Protein AF-A0A660S195-F1 (afdb_monomer)

pLDDT: mean 82.87, std 12.6, range [31.97, 97.25]

Foldseek 3Di:
DDDADEQVVLVCQLVVCVVVVHPAAEDEEQRHHDPNNVVSCVVSRYAYKYKYWDDLVVVCVPVVDFKDKDKDKDKDFDDKDWDWPDPPPDDWAADPLLCVCVPPPPDQAPQFKAQQQPRDRGGVVRVVVPDDPCVCVPADAPDDWDWDWDKAADPDQNRWIWGHTPVGTITTGIMTTTMTIHIYIDIWGWDTWIFIDRPPDTQKIKIWTWDADPNWIKIWIWIAGPPVRDIDIDIGTDPPPD

Sequence (242 aa):
RKGTEDVTWIEQLPSKRKDVGAHKAVAVSSTGFSSGAINMAKVKDIELRTLEEVNPNEILLWFGFKELTVLNYHINFKHVSIKLSVPKSVSVEVSPEVHSSVSAVFDINAPIFVRKKDGNKVSLLDIWKMVPNSIYDDITPGQSKTKKIIRLNFPDEEERFQILTVTGLIDIEHFIIHAEIWIEIKKRPLTSVRFYRDEDKILTKTAEFQLEHQNVPYSLELHKLVESGEQVITIRRKDTNK

Mean predicted aligned error: 12.83 Å

Nearest PDB structures (foldseek):
  5o7l-assembly1_B  TM=5.527E-01  e=1.177E+00  Dioscoreophyllum cumminsii
  5o7s-assembly1_A  TM=5.572E-01  e=1.386E+00  Dioscoreophyllum cumminsii
  8jz0-assembly2_B  TM=5.446E-01  e=2.663E+00  Dioscoreophyllum cumminsii
  7xzj-assembly1_9  TM=4.113E-01  e=1.819E+00  Chlamydomonas reinhardtii
  7xzi-assembly1_9  TM=3.498E-01  e=9.999E-01  Chlamydomonas reinhardtii

Solvent-accessible surface area (backbone atoms only — not comparable to full-atom values): 14029 Å² total; per-residue (Å²): 134,92,66,55,47,61,48,75,63,63,70,52,46,61,60,54,22,60,76,72,68,46,95,68,42,76,49,77,28,71,69,37,66,32,75,65,28,51,54,49,24,63,77,63,67,35,46,68,29,40,34,51,76,67,62,79,75,63,42,43,80,74,70,71,55,68,58,48,82,42,78,45,83,47,78,44,84,75,45,80,45,74,41,64,77,62,64,91,87,59,89,82,57,66,19,70,72,47,44,64,51,52,70,82,62,73,50,52,74,49,56,58,30,29,35,59,75,78,63,47,66,35,19,58,51,62,58,51,71,71,57,68,75,69,85,47,74,88,58,64,71,63,51,77,72,43,79,46,79,48,73,48,75,42,91,51,76,57,74,18,39,25,39,52,28,75,91,41,77,44,48,38,49,32,40,42,34,35,28,38,35,38,30,46,68,44,78,30,56,65,68,47,46,42,36,40,33,53,90,90,45,69,47,32,43,33,41,30,31,69,45,72,58,96,92,41,48,28,40,40,36,43,35,33,35,61,86,81,65,48,72,49,80,45,77,41,77,55,79,83,76,125

Radius of gyration: 28.29 Å; Cα contacts (8 Å, |Δi|>4): 438; chains: 1; bounding box: 74×36×65 Å

Secondary structure (DSSP, 8-state):
--PPBPHHHHTTHHHHHHHTT-S-EEEEESS-B-HHHHHHHHHTTEEEEE--B--HHHHHHHHS-SEEEEEEEEEEEEEEEEEESS-TT---PBPHHHHHHHHSS--TT---EEETTT--EE-HHHHHTTS-GGGGTT--TTSPPEEEEEEEE--SSTT-EEEEETTEEEEEEEEEEEEEEEEEEEEEEEEEEEEEEETTEEEEEEEEEEEEETTEEEEEEEEEETTT--EEEEEEEPP---

Structure (mmCIF, N/CA/C/O backbone):
data_AF-A0A660S195-F1
#
_entry.id   AF-A0A660S195-F1
#
loop_
_atom_site.group_PDB
_atom_site.id
_atom_site.type_symbol
_atom_site.label_atom_id
_atom_site.label_alt_id
_atom_site.label_comp_id
_atom_site.label_asym_id
_atom_site.label_entity_id
_atom_site.label_seq_id
_atom_site.pdbx_PDB_ins_code
_atom_site.Cartn_x
_atom_site.Cartn_y
_atom_site.Cartn_z
_atom_site.occupancy
_atom_site.B_iso_or_equiv
_atom_site.auth_seq_id
_atom_site.auth_comp_id
_atom_site.auth_asym_id
_atom_site.auth_atom_id
_atom_site.pdbx_PDB_model_num
ATOM 1 N N . ARG A 1 1 ? -25.197 20.310 25.383 1.00 31.97 1 ARG A N 1
ATOM 2 C CA . ARG A 1 1 ? -26.398 19.811 26.099 1.00 31.97 1 ARG A CA 1
ATOM 3 C C . ARG A 1 1 ? -26.793 18.500 25.423 1.00 31.97 1 ARG A C 1
ATOM 5 O O . ARG A 1 1 ? -27.167 18.557 24.264 1.00 31.97 1 ARG A O 1
ATOM 12 N N . LYS A 1 2 ? -26.581 17.346 26.075 1.00 37.69 2 LYS A N 1
ATOM 13 C CA . LYS A 1 2 ? -26.978 16.021 25.558 1.00 37.69 2 LYS A CA 1
ATOM 14 C C . LYS A 1 2 ? -28.494 15.884 25.754 1.00 37.69 2 LYS A C 1
ATOM 16 O O . LYS A 1 2 ? -28.931 15.801 26.895 1.00 37.69 2 LYS A O 1
ATOM 21 N N . GLY A 1 3 ? -29.270 15.984 24.677 1.00 48.25 3 GLY A N 1
ATOM 22 C CA . GLY A 1 3 ? -30.711 15.716 24.693 1.00 48.25 3 GLY A CA 1
ATOM 23 C C . GLY A 1 3 ? -30.958 14.227 24.472 1.00 48.25 3 GLY A C 1
ATOM 24 O O . GLY A 1 3 ? -30.235 13.598 23.701 1.00 48.25 3 GLY A O 1
ATOM 25 N N . THR A 1 4 ? -31.918 13.653 25.186 1.00 53.69 4 THR A N 1
ATOM 26 C CA . THR A 1 4 ? -32.458 12.327 24.876 1.00 53.69 4 THR A CA 1
ATOM 27 C C . THR A 1 4 ? -33.223 12.397 23.557 1.00 53.69 4 THR A C 1
ATOM 29 O O . THR A 1 4 ? -33.872 13.405 23.277 1.00 53.69 4 THR A O 1
ATOM 32 N N . GLU A 1 5 ? -33.128 11.348 22.739 1.00 62.06 5 GLU A N 1
ATOM 33 C CA . GLU A 1 5 ? -33.818 11.311 21.446 1.00 62.06 5 GLU A CA 1
ATOM 34 C C . GLU A 1 5 ? -35.341 11.266 21.646 1.00 62.06 5 GLU A C 1
ATOM 36 O O . GLU A 1 5 ? -35.854 10.541 22.512 1.00 62.06 5 GLU A O 1
ATOM 41 N N . ASP A 1 6 ? -36.044 12.085 20.862 1.00 59.72 6 ASP A N 1
ATOM 42 C CA . ASP A 1 6 ? -37.475 12.346 21.007 1.00 59.72 6 ASP A CA 1
ATOM 43 C C . ASP A 1 6 ? -38.333 11.408 20.135 1.00 59.72 6 ASP A C 1
ATOM 45 O O . ASP A 1 6 ? -37.856 10.758 19.200 1.00 59.72 6 ASP A O 1
ATOM 49 N N . VAL A 1 7 ? -39.626 11.323 20.451 1.00 65.44 7 VAL A N 1
ATOM 50 C CA . VAL A 1 7 ? -40.587 10.328 19.931 1.00 65.44 7 VAL A CA 1
ATOM 51 C C . VAL A 1 7 ? -40.689 10.328 18.395 1.00 65.44 7 VAL A C 1
ATOM 53 O O . VAL A 1 7 ? -40.901 9.279 17.782 1.00 65.44 7 VAL A O 1
ATOM 56 N N . THR A 1 8 ? -40.462 11.482 17.764 1.00 69.50 8 THR A N 1
ATOM 57 C CA . THR A 1 8 ? -40.681 11.742 16.333 1.00 69.50 8 THR A CA 1
ATOM 58 C C . THR A 1 8 ? -39.882 10.828 15.401 1.00 69.50 8 THR A C 1
ATOM 60 O O . THR A 1 8 ? -40.361 10.465 14.327 1.00 69.50 8 THR A O 1
ATOM 63 N N . TRP A 1 9 ? -38.663 10.428 15.780 1.00 67.56 9 TRP A N 1
ATOM 64 C CA . TRP A 1 9 ? -37.864 9.513 14.955 1.00 67.56 9 TRP A CA 1
ATOM 65 C C . TRP A 1 9 ? -38.378 8.067 15.057 1.00 67.56 9 TRP A C 1
ATOM 67 O O . TRP A 1 9 ? -38.512 7.383 14.038 1.00 67.56 9 TRP A O 1
ATOM 77 N N . ILE A 1 10 ? -38.746 7.613 16.259 1.00 77.19 10 ILE A N 1
ATOM 78 C CA . ILE A 1 10 ? -39.267 6.256 16.489 1.00 77.19 10 ILE A CA 1
ATOM 79 C C . ILE A 1 10 ? -40.559 6.010 15.696 1.00 77.19 10 ILE A C 1
ATOM 81 O O . ILE A 1 10 ? -40.743 4.922 15.151 1.00 77.19 10 ILE A O 1
ATOM 85 N N . GLU A 1 11 ? -41.421 7.019 15.547 1.00 81.69 11 GLU A N 1
ATOM 86 C CA . GLU A 1 11 ? -42.684 6.908 14.799 1.00 81.69 11 GLU A CA 1
ATOM 87 C C . GLU A 1 11 ? -42.511 6.603 13.304 1.00 81.69 11 GLU A C 1
ATOM 89 O O . GLU A 1 11 ? -43.397 6.002 12.696 1.00 81.69 11 GLU A O 1
ATOM 94 N N . GLN A 1 12 ? -41.377 6.974 12.704 1.00 80.75 12 GLN A N 1
ATOM 95 C CA . GLN A 1 12 ? -41.137 6.798 11.265 1.00 80.75 12 GLN A CA 1
ATOM 96 C C . GLN A 1 12 ? -40.555 5.424 10.906 1.00 80.75 12 GLN A C 1
ATOM 98 O O . GLN A 1 12 ? -40.617 4.997 9.749 1.00 80.75 12 GLN A O 1
ATOM 103 N N . LEU A 1 13 ? -39.969 4.723 11.877 1.00 81.81 13 LEU A N 1
ATOM 104 C CA . LEU A 1 13 ? -39.295 3.442 11.659 1.00 81.81 13 LEU A CA 1
ATOM 105 C C . LEU A 1 13 ? -40.217 2.298 11.194 1.00 81.81 13 LEU A C 1
ATOM 107 O O . LEU A 1 13 ? -39.766 1.515 10.357 1.00 81.81 13 LEU A O 1
ATOM 111 N N . PRO A 1 14 ? -41.487 2.180 11.632 1.00 83.56 14 PRO A N 1
ATOM 112 C CA . PRO A 1 14 ? -42.377 1.116 11.169 1.00 83.56 14 PRO A CA 1
ATOM 113 C C . PRO A 1 14 ? -42.666 1.185 9.670 1.00 83.56 14 PRO A C 1
ATOM 115 O O . PRO A 1 14 ? -42.653 0.152 9.000 1.00 83.56 14 PRO A O 1
ATOM 118 N N . SER A 1 15 ? -42.893 2.391 9.138 1.00 80.94 15 SER A N 1
ATOM 119 C CA . SER A 1 15 ? -43.117 2.598 7.704 1.00 80.94 15 SER A CA 1
ATOM 120 C C . SER A 1 15 ? -41.871 2.207 6.915 1.00 80.94 15 SER A C 1
ATOM 122 O O . SER A 1 15 ? -41.953 1.361 6.032 1.00 80.94 15 SER A O 1
ATOM 124 N N . LYS A 1 16 ? -40.689 2.677 7.340 1.00 80.50 16 LYS A N 1
ATOM 125 C CA . LYS A 1 16 ? -39.417 2.303 6.704 1.00 80.50 16 LYS A CA 1
ATOM 126 C C . LYS A 1 16 ? -39.146 0.799 6.755 1.00 80.50 16 LYS A C 1
ATOM 128 O O . LYS A 1 16 ? -38.694 0.244 5.761 1.00 80.50 16 LYS A O 1
ATOM 133 N N . ARG A 1 17 ? -39.443 0.127 7.877 1.00 84.81 17 ARG A N 1
ATOM 134 C CA . ARG A 1 17 ? -39.322 -1.337 8.020 1.00 84.81 17 ARG A CA 1
ATOM 135 C C . ARG A 1 17 ? -40.142 -2.063 6.955 1.00 84.81 17 ARG A C 1
ATOM 137 O O . ARG A 1 17 ? -39.642 -3.000 6.340 1.00 84.81 17 ARG A O 1
ATOM 144 N N . LYS A 1 18 ? -41.383 -1.615 6.741 1.00 83.44 18 LYS A N 1
ATOM 145 C CA . LYS A 1 18 ? -42.285 -2.175 5.731 1.00 83.44 18 LYS A CA 1
ATOM 146 C C . LYS A 1 18 ? -41.769 -1.917 4.314 1.00 83.44 18 LYS A C 1
ATOM 148 O O . LYS A 1 18 ? -41.752 -2.845 3.514 1.00 83.44 18 LYS A O 1
ATOM 153 N N . ASP A 1 19 ? -41.312 -0.699 4.037 1.00 83.88 19 ASP A N 1
ATOM 154 C CA . ASP A 1 19 ? -40.861 -0.287 2.702 1.00 83.88 19 ASP A CA 1
ATOM 155 C C . ASP A 1 19 ? -39.622 -1.061 2.234 1.00 83.88 19 ASP A C 1
ATOM 157 O O . ASP A 1 19 ? -39.502 -1.395 1.059 1.00 83.88 19 ASP A O 1
ATOM 161 N N . VAL A 1 20 ? -38.715 -1.395 3.157 1.00 76.88 20 VAL A N 1
ATOM 162 C CA . VAL A 1 20 ? -37.496 -2.166 2.855 1.00 76.88 20 VAL A CA 1
ATOM 163 C C . VAL A 1 20 ? -37.672 -3.680 3.030 1.00 76.88 20 VAL A C 1
ATOM 165 O O . VAL A 1 20 ? -36.707 -4.426 2.879 1.00 76.88 20 VAL A O 1
ATOM 168 N N . GLY A 1 21 ? -38.879 -4.150 3.372 1.00 75.94 21 GLY A N 1
ATOM 169 C CA . GLY A 1 21 ? -39.170 -5.573 3.586 1.00 75.94 21 GLY A CA 1
ATOM 170 C C . GLY A 1 21 ? -38.424 -6.200 4.771 1.00 75.94 21 GLY A C 1
ATOM 171 O O . GLY A 1 21 ? -38.192 -7.409 4.790 1.00 75.94 21 GLY A O 1
ATOM 172 N N . ALA A 1 22 ? -38.011 -5.399 5.756 1.00 69.19 22 ALA A N 1
ATOM 173 C CA . ALA A 1 22 ? -37.273 -5.895 6.911 1.00 69.19 22 ALA A CA 1
ATOM 174 C C . ALA A 1 22 ? -38.207 -6.549 7.940 1.00 69.19 22 ALA A C 1
ATOM 176 O O . ALA A 1 22 ? -39.261 -6.020 8.283 1.00 69.19 22 ALA A O 1
ATOM 177 N N . HIS A 1 23 ? -37.772 -7.674 8.509 1.00 74.56 23 HIS A N 1
ATOM 178 C CA . HIS A 1 23 ? -38.510 -8.373 9.566 1.00 74.56 23 HIS A CA 1
ATOM 179 C C . HIS A 1 23 ? -38.479 -7.623 10.910 1.00 74.56 23 HIS A C 1
ATOM 181 O O . HIS A 1 23 ? -39.411 -7.736 11.699 1.00 74.56 23 HIS A O 1
ATOM 187 N N . LYS A 1 24 ? -37.425 -6.837 11.174 1.00 73.38 24 LYS A N 1
ATOM 188 C CA . LYS A 1 24 ? -37.210 -6.130 12.446 1.00 73.38 24 LYS A CA 1
ATOM 189 C C . LYS A 1 24 ? -36.683 -4.715 12.206 1.00 73.38 24 LYS A C 1
ATOM 191 O O . LYS A 1 24 ? -35.979 -4.478 11.227 1.00 73.38 24 LYS A O 1
ATOM 196 N N . ALA A 1 25 ? -37.016 -3.787 13.101 1.00 77.69 25 ALA A N 1
ATOM 197 C CA . ALA A 1 25 ? -36.435 -2.448 13.149 1.00 77.69 25 ALA A CA 1
ATOM 198 C C . ALA A 1 25 ? -35.695 -2.263 14.476 1.00 77.69 25 ALA A C 1
ATOM 200 O O . ALA A 1 25 ? -36.230 -2.608 15.528 1.00 77.69 25 ALA A O 1
ATOM 201 N N . VAL A 1 26 ? -34.483 -1.710 14.412 1.00 76.69 26 VAL A N 1
ATOM 202 C CA . VAL A 1 26 ? -33.655 -1.402 15.583 1.00 76.69 26 VAL A CA 1
ATOM 203 C C . VAL A 1 26 ? -33.325 0.088 15.558 1.00 76.69 26 VAL A C 1
ATOM 205 O O . VAL A 1 26 ? -32.760 0.574 14.577 1.00 76.69 26 VAL A O 1
ATOM 208 N N . ALA A 1 27 ? -33.678 0.813 16.615 1.00 77.31 27 ALA A N 1
ATOM 209 C CA . ALA A 1 27 ? -33.302 2.209 16.807 1.00 77.31 27 ALA A CA 1
ATOM 210 C C . ALA A 1 27 ? -32.098 2.296 17.749 1.00 77.31 27 ALA A C 1
ATOM 212 O O . ALA A 1 27 ? -32.081 1.649 18.795 1.00 77.31 27 ALA A O 1
ATOM 213 N N . VAL A 1 28 ? -31.102 3.112 17.398 1.00 72.50 28 VAL A N 1
ATOM 214 C CA . VAL A 1 28 ? -29.855 3.243 18.166 1.00 72.50 28 VAL A CA 1
ATOM 215 C C . VAL A 1 28 ? -29.644 4.699 18.576 1.00 72.50 28 VAL A C 1
ATOM 217 O O . VAL A 1 28 ? -29.626 5.566 17.710 1.00 72.50 28 VAL A O 1
ATOM 220 N N . SER A 1 29 ? -29.456 4.968 19.871 1.00 73.31 29 SER A N 1
ATOM 221 C CA . SER A 1 29 ? -29.210 6.319 20.405 1.00 73.31 29 SER A CA 1
ATOM 222 C C . SER A 1 29 ? -27.922 6.388 21.225 1.00 73.31 29 SER A C 1
ATOM 224 O O . SER A 1 29 ? -27.682 5.529 22.067 1.00 73.31 29 SER A O 1
ATOM 226 N N . SER A 1 30 ? -27.112 7.433 21.042 1.00 65.56 30 SER A N 1
ATOM 227 C CA . SER A 1 30 ? -25.887 7.675 21.828 1.00 65.56 30 SER A CA 1
ATOM 228 C C . SER A 1 30 ? -26.120 8.285 23.211 1.00 65.56 30 SER A C 1
ATOM 230 O O . SER A 1 30 ? -25.225 8.286 24.055 1.00 65.56 30 SER A O 1
ATOM 232 N N . THR A 1 31 ? -27.317 8.808 23.468 1.00 69.06 31 THR A N 1
ATOM 233 C CA . THR A 1 31 ? -27.677 9.471 24.733 1.00 69.06 31 THR A CA 1
ATOM 234 C C . THR A 1 31 ? -28.829 8.782 25.458 1.00 69.06 31 THR A C 1
ATOM 236 O O . THR A 1 31 ? -29.164 9.175 26.574 1.00 69.06 31 THR A O 1
ATOM 239 N N . GLY A 1 32 ? -29.415 7.747 24.854 1.00 74.81 32 GLY A N 1
ATOM 240 C CA . GLY A 1 32 ? -30.619 7.084 25.341 1.00 74.81 32 GLY A CA 1
ATOM 241 C C . GLY A 1 32 ? -31.902 7.628 24.712 1.00 74.81 32 GLY A C 1
ATOM 242 O O . GLY A 1 32 ? -31.886 8.504 23.844 1.00 74.81 32 GLY A O 1
ATOM 243 N N . PHE A 1 33 ? -33.030 7.075 25.144 1.00 80.81 33 PHE A N 1
ATOM 244 C CA . PHE A 1 33 ? -34.359 7.407 24.636 1.00 80.81 33 PHE A CA 1
ATOM 245 C C . PHE A 1 33 ? -35.200 8.034 25.744 1.00 80.81 33 PHE A C 1
ATOM 247 O O . PHE A 1 33 ? -35.081 7.653 26.910 1.00 80.81 33 PHE A O 1
ATOM 254 N N . SER A 1 34 ? -36.060 8.990 25.390 1.00 83.06 34 SER A N 1
ATOM 255 C CA . SER A 1 34 ? -37.057 9.502 26.331 1.00 83.06 34 SER A CA 1
ATOM 256 C C . SER A 1 34 ? -38.041 8.397 26.742 1.00 83.06 34 SER A C 1
ATOM 258 O O . SER A 1 34 ? -38.275 7.441 26.000 1.00 83.06 34 SER A O 1
ATOM 260 N N . SER A 1 35 ? -38.682 8.535 27.905 1.00 80.88 35 SER A N 1
ATOM 261 C CA . SER A 1 35 ? -39.704 7.582 28.369 1.00 80.88 35 SER A CA 1
ATOM 262 C C . SER A 1 35 ? -40.840 7.411 27.348 1.00 80.88 35 SER A C 1
ATOM 264 O O . SER A 1 35 ? -41.354 6.310 27.161 1.00 80.88 35 SER A O 1
ATOM 266 N N . GLY A 1 36 ? -41.199 8.495 26.647 1.00 83.12 36 GLY A N 1
ATOM 267 C CA . GLY A 1 36 ? -42.172 8.471 25.553 1.00 83.12 36 GLY A CA 1
ATOM 268 C C . GLY A 1 36 ? -41.696 7.640 24.360 1.00 83.12 36 GLY A C 1
ATOM 269 O O . GLY A 1 36 ? -42.450 6.811 23.853 1.00 83.12 36 GLY A O 1
ATOM 270 N N . ALA A 1 37 ? -40.432 7.794 23.958 1.00 81.38 37 ALA A N 1
ATOM 271 C CA . ALA A 1 37 ? -39.829 7.023 22.873 1.00 81.38 37 ALA A CA 1
ATOM 272 C C . ALA A 1 37 ? -39.719 5.526 23.219 1.00 81.38 37 ALA A C 1
ATOM 274 O O . ALA A 1 37 ? -40.011 4.683 22.371 1.00 81.38 37 ALA A O 1
ATOM 275 N N . ILE A 1 38 ? -39.395 5.189 24.475 1.00 82.62 38 ILE A N 1
ATOM 276 C CA . ILE A 1 38 ? -39.375 3.803 24.978 1.00 82.62 38 ILE A CA 1
ATOM 277 C C . ILE A 1 38 ? -40.758 3.158 24.880 1.00 82.62 38 ILE A C 1
ATOM 279 O O . ILE A 1 38 ? -40.897 2.050 24.358 1.00 82.62 38 ILE A O 1
ATOM 283 N N . ASN A 1 39 ? -41.792 3.861 25.346 1.00 84.38 39 ASN A N 1
ATOM 284 C CA . ASN A 1 39 ? -43.164 3.362 25.289 1.00 84.38 39 ASN A CA 1
ATOM 285 C C . ASN A 1 39 ? -43.639 3.180 23.842 1.00 84.38 39 ASN A C 1
ATOM 287 O O . ASN A 1 39 ? -44.234 2.154 23.516 1.00 84.38 39 ASN A O 1
ATOM 291 N N . MET A 1 40 ? -43.331 4.134 22.959 1.00 82.69 40 MET A N 1
ATOM 292 C CA . MET A 1 40 ? -43.686 4.047 21.542 1.00 82.69 40 MET A CA 1
ATOM 293 C C . MET A 1 40 ? -42.996 2.866 20.850 1.00 82.69 40 MET A C 1
ATOM 295 O O . MET A 1 40 ? -43.637 2.122 20.109 1.00 82.69 40 MET A O 1
ATOM 299 N N . ALA A 1 41 ? -41.707 2.655 21.114 1.00 85.25 41 ALA A N 1
ATOM 300 C CA . ALA A 1 41 ? -40.950 1.561 20.519 1.00 85.25 41 ALA A CA 1
ATOM 301 C C . ALA A 1 41 ? -41.511 0.187 20.906 1.00 85.25 41 ALA A C 1
ATOM 303 O O . ALA A 1 41 ? -41.680 -0.663 20.033 1.00 85.25 41 ALA A O 1
ATOM 304 N N . LYS A 1 42 ? -41.913 0.007 22.175 1.00 83.94 42 LYS A N 1
ATOM 305 C CA . LYS A 1 42 ? -42.611 -1.207 22.635 1.00 83.94 42 LYS A CA 1
ATOM 306 C C . LYS A 1 42 ? -43.914 -1.449 21.874 1.00 83.94 42 LYS A C 1
ATOM 308 O O . LYS A 1 42 ? -44.155 -2.561 21.420 1.00 83.94 42 LYS A O 1
ATOM 313 N N . VAL A 1 43 ? -44.738 -0.414 21.696 1.00 86.38 43 VAL A N 1
ATOM 314 C CA . VAL A 1 43 ? -46.014 -0.518 20.958 1.00 86.38 43 VAL A CA 1
ATOM 315 C C . VAL A 1 43 ? -45.791 -0.873 19.484 1.00 86.38 43 VAL A C 1
ATOM 317 O O . VAL A 1 43 ? -46.619 -1.545 18.872 1.00 86.38 43 VAL A O 1
ATOM 320 N N . LYS A 1 44 ? -44.688 -0.407 18.896 1.00 84.44 44 LYS A N 1
ATOM 321 C CA . LYS A 1 44 ? -44.384 -0.568 17.470 1.00 84.44 44 LYS A CA 1
ATOM 322 C C . LYS A 1 44 ? -43.469 -1.752 17.151 1.00 84.44 44 LYS A C 1
ATOM 324 O O . LYS A 1 44 ? -43.116 -1.910 15.982 1.00 84.44 44 LYS A O 1
ATOM 329 N N . ASP A 1 45 ? -43.119 -2.570 18.146 1.00 82.94 45 ASP A N 1
ATOM 330 C CA . ASP A 1 45 ? -42.171 -3.683 18.006 1.00 82.94 45 ASP A CA 1
ATOM 331 C C . ASP A 1 45 ? -40.834 -3.227 17.380 1.00 82.94 45 ASP A C 1
ATOM 333 O O . ASP A 1 45 ? -40.307 -3.797 16.420 1.00 82.94 45 ASP A O 1
ATOM 337 N N . ILE A 1 46 ? -40.324 -2.104 17.892 1.00 80.81 46 ILE A N 1
ATOM 338 C CA . ILE A 1 46 ? -39.016 -1.550 17.548 1.00 80.81 46 ILE A CA 1
ATOM 339 C C . ILE A 1 46 ? -38.078 -1.852 18.707 1.00 80.81 46 ILE A C 1
ATOM 341 O O . ILE A 1 46 ? -38.328 -1.463 19.847 1.00 80.81 46 ILE A O 1
ATOM 345 N N . GLU A 1 47 ? -36.970 -2.513 18.403 1.00 78.19 47 GLU A N 1
ATOM 346 C CA . GLU A 1 47 ? -35.921 -2.751 19.382 1.00 78.19 47 GLU A CA 1
ATOM 347 C C . GLU A 1 47 ? -35.143 -1.456 19.622 1.00 78.19 47 GLU A C 1
ATOM 349 O O . GLU A 1 47 ? -34.723 -0.789 18.674 1.00 78.19 47 GLU A O 1
ATOM 354 N N . LEU A 1 48 ? -34.947 -1.093 20.886 1.00 77.38 48 LEU A N 1
ATOM 355 C CA . LEU A 1 48 ? -34.161 0.075 21.263 1.00 77.38 48 LEU A CA 1
ATOM 356 C C . LEU A 1 48 ? -32.785 -0.355 21.744 1.00 77.38 48 LEU A C 1
ATOM 358 O O . LEU A 1 48 ? -32.669 -1.252 22.572 1.00 77.38 48 LEU A O 1
ATOM 362 N N . ARG A 1 49 ? -31.746 0.331 21.271 1.00 70.25 49 ARG A N 1
ATOM 363 C CA . ARG A 1 49 ? -30.369 0.133 21.725 1.00 70.25 49 ARG A CA 1
ATOM 364 C C . ARG A 1 49 ? -29.695 1.454 22.047 1.00 70.25 49 ARG A C 1
ATOM 366 O O . ARG A 1 49 ? -29.886 2.451 21.351 1.00 70.25 49 ARG A O 1
ATOM 373 N N . THR A 1 50 ? -28.858 1.457 23.075 1.00 67.50 50 THR A N 1
ATOM 374 C CA . THR A 1 50 ? -28.021 2.610 23.408 1.00 67.50 50 THR A CA 1
ATOM 375 C C . THR A 1 50 ? -26.576 2.376 22.986 1.00 67.50 50 THR A C 1
ATOM 377 O O . THR A 1 50 ? -26.056 1.263 23.063 1.00 67.50 50 THR A O 1
ATOM 380 N N . LEU A 1 51 ? -25.941 3.444 22.515 1.00 64.81 51 LEU A N 1
ATOM 381 C CA . LEU A 1 51 ? -24.535 3.512 22.158 1.00 64.81 51 LEU A CA 1
ATOM 382 C C . LEU A 1 51 ? -23.816 4.240 23.291 1.00 64.81 51 LEU A C 1
ATOM 384 O O . LEU A 1 51 ? -23.670 5.459 23.271 1.00 64.81 51 LEU A O 1
ATOM 388 N N . GLU A 1 52 ? -23.425 3.501 24.322 1.00 64.62 52 GLU A N 1
ATOM 389 C CA . GLU A 1 52 ? -22.632 4.090 25.399 1.00 64.62 52 GLU A CA 1
ATOM 390 C C . GLU A 1 52 ? -21.192 4.342 24.933 1.00 64.62 52 GLU A C 1
ATOM 392 O O . GLU A 1 52 ? -20.609 3.540 24.197 1.00 64.62 52 GLU A O 1
ATOM 397 N N . GLU A 1 53 ? -20.620 5.455 25.389 1.00 59.62 53 GLU A N 1
ATOM 398 C CA . GLU A 1 53 ? -19.202 5.787 25.246 1.00 59.62 53 GLU A CA 1
ATOM 399 C C . GLU A 1 53 ? -18.520 5.559 26.595 1.00 59.62 53 GLU A C 1
ATOM 401 O O . GLU A 1 53 ? -18.995 6.046 27.622 1.00 59.62 53 GLU A O 1
ATOM 406 N N . VAL A 1 54 ? -17.408 4.822 26.604 1.00 55.88 54 VAL A N 1
ATOM 407 C CA . VAL A 1 54 ? -16.708 4.450 27.842 1.00 55.88 54 VAL A CA 1
ATOM 408 C C . VAL A 1 54 ? -15.394 5.210 28.018 1.00 55.88 54 VAL A C 1
ATOM 410 O O . VAL A 1 54 ? -14.708 5.553 27.056 1.00 55.88 54 VAL A O 1
ATOM 413 N N . ASN A 1 55 ? -15.036 5.445 29.284 1.00 59.34 55 ASN A N 1
ATOM 414 C CA . ASN A 1 55 ? -13.760 6.000 29.715 1.00 59.34 55 ASN A CA 1
ATOM 415 C C . ASN A 1 55 ? -12.557 5.199 29.154 1.00 59.34 55 ASN A C 1
ATOM 417 O O . ASN A 1 55 ? -12.504 3.979 29.325 1.00 59.34 55 ASN A O 1
ATOM 421 N N . PRO A 1 56 ? -11.531 5.869 28.592 1.00 53.44 56 PRO A N 1
ATOM 422 C CA . PRO A 1 56 ? -10.264 5.267 28.156 1.00 53.44 56 PRO A CA 1
ATOM 423 C C . PRO A 1 56 ? -9.590 4.267 29.109 1.00 53.44 56 PRO A C 1
ATOM 425 O O . PRO A 1 56 ? -8.845 3.397 28.656 1.00 53.44 56 PRO A O 1
ATOM 428 N N . ASN A 1 57 ? -9.828 4.359 30.417 1.00 56.53 57 ASN A N 1
ATOM 429 C CA . ASN A 1 57 ? -9.250 3.443 31.402 1.00 56.53 57 ASN A CA 1
ATOM 430 C C . ASN A 1 57 ? -9.988 2.097 31.510 1.00 56.53 57 ASN A C 1
ATOM 432 O O . ASN A 1 57 ? -9.347 1.079 31.755 1.00 56.53 57 ASN A O 1
ATOM 436 N N . GLU A 1 58 ? -11.299 2.055 31.271 1.00 55.62 58 GLU A N 1
ATOM 437 C CA . GLU A 1 58 ? -12.079 0.803 31.244 1.00 55.62 58 GLU A CA 1
ATOM 438 C C . GLU A 1 58 ? -11.812 -0.008 29.963 1.00 55.62 58 GLU A C 1
ATOM 440 O O . GLU A 1 58 ? -11.904 -1.232 29.942 1.00 55.62 58 GLU A O 1
ATOM 445 N N . ILE A 1 59 ? -11.376 0.669 28.901 1.00 54.41 59 ILE A N 1
ATOM 446 C CA . ILE A 1 59 ? -11.037 0.086 27.597 1.00 54.41 59 ILE A CA 1
ATOM 447 C C . ILE A 1 59 ? -9.866 -0.905 27.687 1.00 54.41 59 ILE A C 1
ATOM 449 O O . ILE A 1 59 ? -9.903 -1.964 27.050 1.00 54.41 59 ILE A O 1
ATOM 453 N N . LEU A 1 60 ? -8.841 -0.593 28.492 1.00 59.94 60 LEU A N 1
ATOM 454 C CA . LEU A 1 60 ? -7.697 -1.481 28.740 1.00 59.94 60 LEU A CA 1
ATOM 455 C C . LEU A 1 60 ? -8.135 -2.859 29.234 1.00 59.94 60 LEU A C 1
ATOM 457 O O . LEU A 1 60 ? -7.565 -3.866 28.825 1.00 59.94 60 LEU A O 1
ATOM 461 N N . LEU A 1 61 ? -9.151 -2.889 30.098 1.00 59.91 61 LEU A N 1
ATOM 462 C CA . LEU A 1 61 ? -9.654 -4.117 30.707 1.00 59.91 61 LEU A CA 1
ATOM 463 C C . LEU A 1 61 ? -10.363 -5.020 29.690 1.00 59.91 61 LEU A C 1
ATOM 465 O O . LEU A 1 61 ? -10.537 -6.207 29.947 1.00 59.91 61 LEU A O 1
ATOM 469 N N . TRP A 1 62 ? -10.793 -4.484 28.543 1.00 62.38 62 TRP A N 1
ATOM 470 C CA . TRP A 1 62 ? -11.634 -5.219 27.594 1.00 62.38 62 TRP A CA 1
ATOM 471 C C . TRP A 1 62 ? -10.933 -5.611 26.306 1.00 62.38 62 TRP A C 1
ATOM 473 O O . TRP A 1 62 ? -11.147 -6.721 25.816 1.00 62.38 62 TRP A O 1
ATOM 483 N N . PHE A 1 63 ? -10.135 -4.703 25.751 1.00 66.75 63 PHE A N 1
ATOM 484 C CA . PHE A 1 63 ? -9.417 -4.935 24.501 1.00 66.75 63 PHE A CA 1
ATOM 485 C C . PHE A 1 63 ? -7.942 -5.269 24.728 1.00 66.75 63 PHE A C 1
ATOM 487 O O . PHE A 1 63 ? -7.313 -5.852 23.853 1.00 66.75 63 PHE A O 1
ATOM 494 N N . GLY A 1 64 ? -7.385 -4.940 25.899 1.00 71.12 64 GLY A N 1
ATOM 495 C CA . GLY A 1 64 ? -5.976 -5.196 26.212 1.00 71.12 64 GLY A CA 1
ATOM 496 C C . GLY A 1 64 ? -4.989 -4.293 25.463 1.00 71.12 64 GLY A C 1
ATOM 497 O O . GLY A 1 64 ? -3.783 -4.467 25.605 1.00 71.12 64 GLY A O 1
ATOM 498 N N . PHE A 1 65 ? -5.469 -3.314 24.691 1.00 75.50 65 PHE A N 1
ATOM 499 C CA . PHE A 1 65 ? -4.641 -2.367 23.945 1.00 75.50 65 PHE A CA 1
ATOM 500 C C . PHE A 1 65 ? -5.203 -0.940 24.024 1.00 75.50 65 PHE A C 1
ATOM 502 O O . PHE A 1 65 ? -6.401 -0.733 24.212 1.00 75.50 65 PHE A O 1
ATOM 509 N N . LYS A 1 66 ? -4.323 0.056 23.865 1.00 78.00 66 LYS A N 1
ATOM 510 C CA . LYS A 1 66 ? -4.676 1.492 23.773 1.00 78.00 66 LYS A CA 1
ATOM 511 C C . LYS A 1 66 ? -4.366 2.109 22.414 1.00 78.00 66 LYS A C 1
ATOM 513 O O . LYS A 1 66 ? -4.852 3.190 22.087 1.00 78.00 66 LYS A O 1
ATOM 518 N N . GLU A 1 67 ? -3.515 1.440 21.655 1.00 85.12 67 GLU A N 1
ATOM 519 C CA . GLU A 1 67 ? -2.957 1.944 20.417 1.00 85.12 67 GLU A CA 1
ATOM 520 C C . GLU A 1 67 ? -2.857 0.821 19.396 1.00 85.12 67 GLU A C 1
ATOM 522 O O . GLU A 1 67 ? -2.624 -0.338 19.739 1.00 85.12 67 GLU A O 1
ATOM 527 N N . LEU A 1 68 ? -3.037 1.198 18.139 1.00 86.62 68 LEU A N 1
ATOM 528 C CA . LEU A 1 68 ? -2.785 0.367 16.981 1.00 86.62 68 LEU A CA 1
ATOM 529 C C . LEU A 1 68 ? -1.438 0.775 16.384 1.00 86.62 68 LEU A C 1
ATOM 531 O O . LEU A 1 68 ? -1.224 1.944 16.051 1.00 86.62 68 LEU A O 1
ATOM 535 N N . THR A 1 69 ? -0.534 -0.187 16.237 1.00 89.94 69 THR A N 1
ATOM 536 C CA . THR A 1 69 ? 0.750 0.021 15.563 1.00 89.94 69 THR A CA 1
ATOM 537 C C . THR A 1 69 ? 0.577 -0.217 14.069 1.00 89.94 69 THR A C 1
ATOM 539 O O . THR A 1 69 ? 0.296 -1.333 13.643 1.00 89.94 69 THR A O 1
ATOM 542 N N . VAL A 1 70 ? 0.757 0.832 13.272 1.00 89.88 70 VAL A N 1
ATOM 543 C CA . VAL A 1 70 ? 0.717 0.783 11.808 1.00 89.88 70 VAL A CA 1
ATOM 544 C C . VAL A 1 70 ? 2.146 0.818 11.279 1.00 89.88 70 VAL A C 1
ATOM 546 O O . VAL A 1 70 ? 2.906 1.731 11.605 1.00 89.88 70 VAL A O 1
ATOM 549 N N . LEU A 1 71 ? 2.502 -0.171 10.461 1.00 91.56 71 LEU A N 1
ATOM 550 C CA . LEU A 1 71 ? 3.788 -0.241 9.773 1.00 91.56 71 LEU A CA 1
ATOM 551 C C . LEU A 1 71 ? 3.612 0.248 8.334 1.00 91.56 71 LEU A C 1
ATOM 553 O O . LEU A 1 71 ? 2.902 -0.377 7.549 1.00 91.56 71 LEU A O 1
ATOM 557 N N . ASN A 1 72 ? 4.254 1.362 7.989 1.00 90.19 72 ASN A N 1
ATOM 558 C CA . ASN A 1 72 ? 4.283 1.877 6.623 1.00 90.19 72 ASN A CA 1
ATOM 559 C C . ASN A 1 72 ? 5.612 1.502 5.970 1.00 90.19 72 ASN A C 1
ATOM 561 O O . ASN A 1 72 ? 6.676 1.937 6.415 1.00 90.19 72 ASN A O 1
ATOM 565 N N . TYR A 1 73 ? 5.543 0.723 4.899 1.00 91.81 73 TYR A N 1
ATOM 566 C CA . TYR A 1 73 ? 6.701 0.324 4.108 1.00 91.81 73 TYR A CA 1
ATOM 567 C C . TYR A 1 73 ? 6.993 1.399 3.068 1.00 91.81 73 TYR A C 1
ATOM 569 O O . TYR A 1 73 ? 6.121 1.767 2.282 1.00 91.81 73 TYR A O 1
ATOM 577 N N . HIS A 1 74 ? 8.218 1.912 3.075 1.00 92.06 74 HIS A N 1
ATOM 578 C CA . HIS A 1 74 ? 8.629 3.008 2.209 1.00 92.06 74 HIS A CA 1
ATOM 579 C C . HIS A 1 74 ? 9.812 2.618 1.333 1.00 92.06 74 HIS A C 1
ATOM 581 O O . HIS A 1 74 ? 10.668 1.815 1.719 1.00 92.06 74 HIS A O 1
ATOM 587 N N . ILE A 1 75 ? 9.879 3.238 0.159 1.00 92.81 75 ILE A N 1
ATOM 588 C CA . ILE A 1 75 ? 11.006 3.152 -0.763 1.00 92.81 75 ILE A CA 1
ATOM 589 C C . ILE A 1 75 ? 11.301 4.530 -1.353 1.00 92.81 75 ILE A C 1
ATOM 591 O O . ILE A 1 75 ? 10.402 5.305 -1.665 1.00 92.81 75 ILE A O 1
ATOM 595 N N . ASN A 1 76 ? 12.585 4.821 -1.527 1.00 92.75 76 ASN A N 1
ATOM 596 C CA . ASN A 1 76 ? 13.085 5.955 -2.282 1.00 92.75 76 ASN A CA 1
ATOM 597 C C . ASN A 1 76 ? 14.060 5.460 -3.355 1.00 92.75 76 ASN A C 1
ATOM 599 O O . ASN A 1 76 ? 15.179 5.045 -3.036 1.00 92.75 76 ASN A O 1
ATOM 603 N N . PHE A 1 77 ? 13.632 5.503 -4.617 1.00 92.19 77 PHE A N 1
ATOM 604 C CA . PHE A 1 77 ? 14.450 5.131 -5.769 1.00 92.19 77 PHE A CA 1
ATOM 605 C C . PHE A 1 77 ? 15.585 6.143 -5.951 1.00 92.19 77 PHE A C 1
ATOM 607 O O . PHE A 1 77 ? 15.348 7.338 -6.097 1.00 92.19 77 PHE A O 1
ATOM 614 N N . LYS A 1 78 ? 16.834 5.671 -5.937 1.00 92.69 78 LYS A N 1
ATOM 615 C CA . LYS A 1 78 ? 18.020 6.506 -6.190 1.00 92.69 78 LYS A CA 1
ATOM 616 C C . LYS A 1 78 ? 18.504 6.382 -7.619 1.00 92.69 78 LYS A C 1
ATOM 618 O O . LYS A 1 78 ? 18.920 7.368 -8.214 1.00 92.69 78 LYS A O 1
ATOM 623 N N . HIS A 1 79 ? 18.490 5.162 -8.141 1.00 92.19 79 HIS A N 1
ATOM 624 C CA . HIS A 1 79 ? 18.928 4.875 -9.493 1.00 92.19 79 HIS A CA 1
ATOM 625 C C . HIS A 1 79 ? 18.269 3.591 -9.990 1.00 92.19 79 HIS A C 1
ATOM 627 O O . HIS A 1 79 ? 18.170 2.617 -9.243 1.00 92.19 79 HIS A O 1
ATOM 633 N N . VAL A 1 80 ? 17.841 3.589 -11.249 1.00 92.06 80 VAL A N 1
ATOM 634 C CA . VAL A 1 80 ? 17.253 2.424 -11.911 1.00 92.06 80 VAL A CA 1
ATOM 635 C C . VAL A 1 80 ? 18.004 2.203 -13.210 1.00 92.06 80 VAL A C 1
ATOM 637 O O . VAL A 1 80 ? 18.062 3.082 -14.063 1.00 92.06 80 VAL A O 1
ATOM 640 N N . SER A 1 81 ? 18.587 1.022 -13.337 1.00 92.81 81 SER A N 1
ATOM 641 C CA . SER A 1 81 ? 19.224 0.539 -14.553 1.00 92.81 81 SER A CA 1
ATOM 642 C C . SER A 1 81 ? 18.419 -0.626 -15.108 1.00 92.81 81 SER A C 1
ATOM 644 O O . SER A 1 81 ? 17.916 -1.456 -14.350 1.00 92.81 81 SER A O 1
ATOM 646 N N . ILE A 1 82 ? 18.333 -0.713 -16.429 1.00 93.12 82 ILE A N 1
ATOM 647 C CA . ILE A 1 82 ? 17.733 -1.848 -17.128 1.00 93.12 82 ILE A CA 1
ATOM 648 C C . ILE A 1 82 ? 18.794 -2.537 -17.967 1.00 93.12 82 ILE A C 1
ATOM 650 O O . ILE A 1 82 ? 19.628 -1.887 -18.599 1.00 93.12 82 ILE A O 1
ATOM 654 N N . LYS A 1 83 ? 18.760 -3.864 -17.980 1.00 92.25 83 LYS A N 1
ATOM 655 C CA . LYS A 1 83 ? 19.555 -4.657 -18.906 1.00 92.25 83 LYS A CA 1
ATOM 656 C C . LYS A 1 83 ? 18.676 -5.058 -20.083 1.00 92.25 83 LYS A C 1
ATOM 658 O O . LYS A 1 83 ? 17.680 -5.743 -19.893 1.00 92.25 83 LYS A O 1
ATOM 663 N N . LEU A 1 84 ? 19.052 -4.629 -21.283 1.00 92.88 84 LEU A N 1
ATOM 664 C CA . LEU A 1 84 ? 18.352 -4.975 -22.520 1.00 92.88 84 LEU A CA 1
ATOM 665 C C . LEU A 1 84 ? 18.896 -6.270 -23.128 1.00 92.88 84 LEU A C 1
ATOM 667 O O . LEU A 1 84 ? 20.107 -6.514 -23.076 1.00 92.88 84 LEU A O 1
ATOM 671 N N . SER A 1 85 ? 17.998 -7.032 -23.754 1.00 91.06 85 SER A N 1
ATOM 672 C CA . SER A 1 85 ? 18.260 -8.287 -24.471 1.00 91.06 85 SER A CA 1
ATOM 673 C C . SER A 1 85 ? 18.859 -8.004 -25.853 1.00 91.06 85 SER A C 1
ATOM 675 O O . SER A 1 85 ? 18.269 -8.300 -26.889 1.00 91.06 85 SER A O 1
ATOM 677 N N . VAL A 1 86 ? 20.023 -7.355 -25.874 1.00 88.50 86 VAL A N 1
ATOM 678 C CA . VAL A 1 86 ? 20.768 -7.017 -27.096 1.00 88.50 86 VAL A CA 1
ATOM 679 C C . VAL A 1 86 ? 22.239 -7.411 -26.963 1.00 88.50 86 VAL A C 1
ATOM 681 O O . VAL A 1 86 ? 22.791 -7.388 -25.853 1.00 88.50 86 VAL A O 1
ATOM 684 N N . PRO A 1 87 ? 22.924 -7.732 -28.077 1.00 83.44 87 PRO A N 1
ATOM 685 C CA . PRO A 1 87 ? 24.365 -7.940 -28.060 1.00 83.44 87 PRO A CA 1
ATOM 686 C C . PRO A 1 87 ? 25.091 -6.710 -27.501 1.00 83.44 87 PRO A C 1
ATOM 688 O O . PRO A 1 87 ? 24.739 -5.575 -27.812 1.00 83.44 87 PRO A O 1
ATOM 691 N N . LYS A 1 88 ? 26.156 -6.924 -26.716 1.00 78.00 88 LYS A N 1
ATOM 692 C CA . LYS A 1 88 ? 26.937 -5.832 -26.092 1.00 78.00 88 LYS A CA 1
ATOM 693 C C . LYS A 1 88 ? 27.532 -4.834 -27.096 1.00 78.00 88 LYS A C 1
ATOM 695 O O . LYS A 1 88 ? 27.897 -3.736 -26.699 1.00 78.00 88 LYS A O 1
ATOM 700 N N . SER A 1 89 ? 27.674 -5.228 -28.359 1.00 78.38 89 SER A N 1
ATOM 701 C CA . SER A 1 89 ? 28.210 -4.400 -29.441 1.00 78.38 89 SER A CA 1
ATOM 702 C C . SER A 1 89 ? 27.194 -3.425 -30.043 1.00 78.38 89 SER A C 1
ATOM 704 O O . SER A 1 89 ? 27.582 -2.589 -30.854 1.00 78.38 89 SER A O 1
ATOM 706 N N . VAL A 1 90 ? 25.912 -3.524 -29.681 1.00 82.19 90 VAL A N 1
ATOM 707 C CA . VAL A 1 90 ? 24.849 -2.676 -30.228 1.00 82.19 90 VAL A CA 1
ATOM 708 C C . VAL A 1 90 ? 24.617 -1.490 -29.297 1.00 82.19 90 VAL A C 1
ATOM 710 O O . VAL A 1 90 ? 24.248 -1.667 -28.136 1.00 82.19 90 VAL A O 1
ATOM 713 N N . SER A 1 91 ? 24.815 -0.276 -29.816 1.00 82.94 91 SER A N 1
ATOM 714 C CA . SER A 1 91 ? 24.340 0.937 -29.147 1.00 82.94 91 SER A CA 1
ATOM 715 C C . SER A 1 91 ? 22.820 0.997 -29.254 1.00 82.94 91 SER A C 1
ATOM 717 O O . SER A 1 91 ? 22.272 0.843 -30.346 1.00 82.94 91 SER A O 1
ATOM 719 N N . VAL A 1 92 ? 22.142 1.205 -28.128 1.00 87.19 92 VAL A N 1
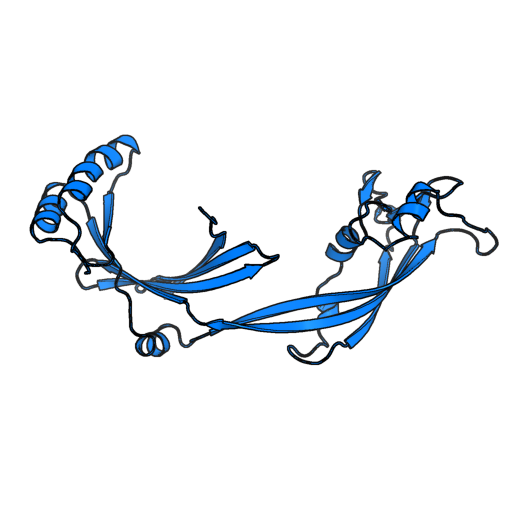ATOM 720 C CA . VAL A 1 92 ? 20.687 1.344 -28.081 1.00 87.19 92 VAL A CA 1
ATOM 721 C C . VAL A 1 92 ? 20.341 2.732 -27.584 1.00 87.19 92 VAL A C 1
ATOM 723 O O . VAL A 1 92 ? 20.682 3.104 -26.463 1.00 87.19 92 VAL A O 1
ATOM 726 N N . GLU A 1 93 ? 19.611 3.470 -28.411 1.00 90.38 93 GLU A N 1
ATOM 727 C CA . GLU A 1 93 ? 19.038 4.757 -28.044 1.00 90.38 93 GLU A CA 1
ATOM 728 C C . GLU A 1 93 ? 17.550 4.584 -27.754 1.00 90.38 93 GLU A C 1
ATOM 730 O O . GLU A 1 93 ? 16.799 4.005 -28.546 1.00 90.38 93 GLU A O 1
ATOM 735 N N . VAL A 1 94 ? 17.116 5.071 -26.592 1.00 90.62 94 VAL A N 1
ATOM 736 C CA . VAL A 1 94 ? 15.694 5.098 -26.244 1.00 90.62 94 VAL A CA 1
ATOM 737 C C . VAL A 1 94 ? 14.949 6.070 -27.157 1.00 90.62 94 VAL A C 1
ATOM 739 O O . VAL A 1 94 ? 15.513 7.058 -27.625 1.00 90.62 94 VAL A O 1
ATOM 742 N N . SER A 1 95 ? 13.672 5.796 -27.413 1.00 91.06 95 SER A N 1
ATOM 743 C CA . SER A 1 95 ? 12.839 6.693 -28.216 1.00 91.06 95 SER A CA 1
ATOM 744 C C . SER A 1 95 ? 12.703 8.081 -27.566 1.00 91.06 95 SER A C 1
ATOM 746 O O . SER A 1 95 ? 12.809 8.194 -26.340 1.00 91.06 95 SER A O 1
ATOM 748 N N . PRO A 1 96 ? 12.409 9.142 -28.343 1.00 89.06 96 PRO A N 1
ATOM 749 C CA . PRO A 1 96 ? 12.164 10.475 -27.793 1.00 89.06 96 PRO A CA 1
ATOM 750 C C . PRO A 1 96 ? 11.056 10.505 -26.731 1.00 89.06 96 PRO A C 1
ATOM 752 O O . PRO A 1 96 ? 11.197 11.211 -25.740 1.00 89.06 96 PRO A O 1
ATOM 755 N N . GLU A 1 97 ? 9.999 9.696 -26.895 1.00 87.06 97 GLU A N 1
ATOM 756 C CA . GLU A 1 97 ? 8.915 9.541 -25.908 1.00 87.06 97 GLU A CA 1
ATOM 757 C C . GLU A 1 97 ? 9.470 9.097 -24.549 1.00 87.06 97 GLU A C 1
ATOM 759 O O . GLU A 1 97 ? 9.266 9.766 -23.537 1.00 87.06 97 GLU A O 1
ATOM 764 N N . VAL A 1 98 ? 10.245 8.008 -24.542 1.00 87.56 98 VAL A N 1
ATOM 765 C CA . VAL A 1 98 ? 10.884 7.488 -23.328 1.00 87.56 98 VAL A CA 1
ATOM 766 C C . VAL A 1 98 ? 11.889 8.497 -22.775 1.00 87.56 98 VAL A C 1
ATOM 768 O O . VAL A 1 98 ? 11.910 8.736 -21.570 1.00 87.56 98 VAL A O 1
ATOM 771 N N . HIS A 1 99 ? 12.700 9.117 -23.637 1.00 88.69 99 HIS A N 1
ATOM 772 C CA . HIS A 1 99 ? 13.696 10.106 -23.232 1.00 88.69 99 HIS A CA 1
ATOM 773 C C . HIS A 1 99 ? 13.057 11.297 -22.504 1.00 88.69 99 HIS A C 1
ATOM 775 O O . HIS A 1 99 ? 13.532 11.693 -21.441 1.00 88.69 99 HIS A O 1
ATOM 781 N N . SER A 1 100 ? 11.960 11.845 -23.032 1.00 85.56 100 SER A N 1
ATOM 782 C CA . SER A 1 100 ? 11.230 12.953 -22.410 1.00 85.56 100 SER A CA 1
ATOM 783 C C . SER A 1 100 ? 10.650 12.590 -21.043 1.00 85.56 100 SER A C 1
ATOM 785 O O . SER A 1 100 ? 10.651 13.429 -20.146 1.00 85.56 100 SER A O 1
ATOM 787 N N . SER A 1 101 ? 10.206 11.345 -20.847 1.00 82.75 101 SER A N 1
ATOM 788 C CA . SER A 1 101 ? 9.698 10.876 -19.551 1.00 82.75 101 SER A CA 1
ATOM 789 C C . SER A 1 101 ? 10.782 10.690 -18.482 1.00 82.75 101 SER A C 1
ATOM 791 O O . SER A 1 101 ? 10.452 10.630 -17.298 1.00 82.75 101 SER A O 1
ATOM 793 N N . VAL A 1 102 ? 12.063 10.595 -18.863 1.00 82.50 102 VAL A N 1
ATOM 794 C CA . VAL A 1 102 ? 13.166 10.334 -17.917 1.00 82.50 102 VAL A CA 1
ATOM 795 C C . VAL A 1 102 ? 14.141 11.504 -17.739 1.00 82.50 102 VAL A C 1
ATOM 797 O O . VAL A 1 102 ? 14.885 11.507 -16.761 1.00 82.50 102 VAL A O 1
ATOM 800 N N . SER A 1 103 ? 14.167 12.487 -18.648 1.00 76.00 103 SER A N 1
ATOM 801 C CA . SER A 1 103 ? 15.230 13.507 -18.711 1.00 76.00 103 SER A CA 1
ATOM 802 C C . SER A 1 103 ? 15.030 14.740 -17.822 1.00 76.00 103 SER A C 1
ATOM 804 O O . SER A 1 103 ? 16.020 15.344 -17.417 1.00 76.00 103 SER A O 1
ATOM 806 N N . ALA A 1 104 ? 13.792 15.122 -17.489 1.00 70.69 104 ALA A N 1
ATOM 807 C CA . ALA A 1 104 ? 13.524 16.300 -16.652 1.00 70.69 104 ALA A CA 1
ATOM 808 C C . ALA A 1 104 ? 13.423 15.943 -15.160 1.00 70.69 104 ALA A C 1
ATOM 810 O O . ALA A 1 104 ? 14.162 16.459 -14.325 1.00 70.69 104 ALA A O 1
ATOM 811 N N . VAL A 1 105 ? 12.509 15.032 -14.834 1.00 76.44 105 VAL A N 1
ATOM 812 C CA . VAL A 1 105 ? 12.329 14.405 -13.523 1.00 76.44 105 VAL A CA 1
ATOM 813 C C . VAL A 1 105 ? 11.798 13.013 -13.816 1.00 76.44 105 VAL A C 1
ATOM 815 O O . VAL A 1 105 ? 10.817 12.882 -14.544 1.00 76.44 105 VAL A O 1
ATOM 818 N N . PHE A 1 106 ? 12.440 11.980 -13.278 1.00 78.25 106 PHE A N 1
ATOM 819 C CA . PHE A 1 106 ? 11.966 10.616 -13.469 1.00 78.25 106 PHE A CA 1
ATOM 820 C C . PHE A 1 106 ? 10.615 10.427 -12.766 1.00 78.25 106 PHE A C 1
ATOM 822 O O . PHE A 1 106 ? 10.554 10.351 -11.536 1.00 78.25 106 PHE A O 1
ATOM 829 N N . ASP A 1 107 ? 9.534 10.363 -13.544 1.00 86.62 107 ASP A N 1
ATOM 830 C CA . ASP A 1 107 ? 8.201 10.057 -13.034 1.00 86.62 107 ASP A CA 1
ATOM 831 C C . ASP A 1 107 ? 8.009 8.540 -12.955 1.00 86.62 107 ASP A C 1
ATOM 833 O O . ASP A 1 107 ? 7.887 7.845 -13.964 1.00 86.62 107 ASP A O 1
ATOM 837 N N . ILE A 1 108 ? 7.945 8.022 -11.728 1.00 89.31 108 ILE A N 1
ATOM 838 C CA . ILE A 1 108 ? 7.727 6.596 -11.459 1.00 89.31 108 ILE A CA 1
ATOM 839 C C . ILE A 1 108 ? 6.381 6.078 -11.985 1.00 89.31 108 ILE A C 1
ATOM 841 O O . ILE A 1 108 ? 6.223 4.863 -12.107 1.00 89.31 108 ILE A O 1
ATOM 845 N N . ASN A 1 109 ? 5.429 6.970 -12.279 1.00 92.31 109 ASN A N 1
ATOM 846 C CA . ASN A 1 109 ? 4.109 6.647 -12.820 1.00 92.31 109 ASN A CA 1
ATOM 847 C C . ASN A 1 109 ? 4.052 6.755 -14.349 1.00 92.31 109 ASN A C 1
ATOM 849 O O . ASN A 1 109 ? 3.035 6.386 -14.937 1.00 92.31 109 ASN A O 1
ATOM 853 N N . ALA A 1 110 ? 5.116 7.230 -15.007 1.00 92.50 110 ALA A N 1
ATOM 854 C CA . ALA A 1 110 ? 5.141 7.330 -16.458 1.00 92.50 110 ALA A CA 1
ATOM 855 C C . ALA A 1 110 ? 5.093 5.920 -17.085 1.00 92.50 110 ALA A C 1
ATOM 857 O O . ALA A 1 110 ? 5.940 5.077 -16.763 1.00 92.50 110 ALA A O 1
ATOM 858 N N . PRO A 1 111 ? 4.127 5.632 -17.977 1.00 95.44 111 PRO A N 1
ATOM 859 C CA . PRO A 1 111 ? 3.923 4.299 -18.536 1.00 95.44 111 PRO A CA 1
ATOM 860 C C . PRO A 1 111 ? 4.874 4.037 -19.718 1.00 95.44 111 PRO A C 1
ATOM 862 O O . PRO A 1 111 ? 4.456 3.956 -20.872 1.00 95.44 111 PRO A O 1
ATOM 865 N N . ILE A 1 112 ? 6.175 3.954 -19.428 1.00 94.44 112 ILE A N 1
ATOM 866 C CA . ILE A 1 112 ? 7.256 3.869 -20.429 1.00 94.44 112 ILE A CA 1
ATOM 867 C C . ILE A 1 112 ? 7.687 2.438 -20.776 1.00 94.44 112 ILE A C 1
ATOM 869 O O . ILE A 1 112 ? 8.477 2.242 -21.701 1.00 94.44 112 ILE A O 1
ATOM 873 N N . PHE A 1 113 ? 7.194 1.443 -20.038 1.00 96.31 113 PHE A N 1
ATOM 874 C CA . PHE A 1 113 ? 7.469 0.031 -20.290 1.00 96.31 113 PHE A CA 1
ATOM 875 C C . PHE A 1 113 ? 6.254 -0.631 -20.931 1.00 96.31 113 PHE A C 1
ATOM 877 O O . PHE A 1 113 ? 5.123 -0.233 -20.674 1.00 96.31 113 PHE A O 1
ATOM 884 N N . VAL A 1 114 ? 6.470 -1.664 -21.735 1.00 97.25 114 VAL A N 1
ATOM 885 C CA . VAL A 1 114 ? 5.407 -2.474 -22.341 1.00 97.25 114 VAL A CA 1
ATOM 886 C C . VAL A 1 114 ? 5.494 -3.879 -21.766 1.00 97.25 114 VAL A C 1
ATOM 888 O O . VAL A 1 114 ? 6.556 -4.491 -21.802 1.00 97.25 114 VAL A O 1
ATOM 891 N N . ARG A 1 115 ? 4.409 -4.404 -21.203 1.00 96.69 115 ARG A N 1
ATOM 892 C CA . ARG A 1 115 ? 4.368 -5.797 -20.748 1.00 96.69 115 ARG A CA 1
ATOM 893 C C . ARG A 1 115 ? 4.189 -6.710 -21.959 1.00 96.69 115 ARG A C 1
ATOM 895 O O . ARG A 1 115 ? 3.234 -6.543 -22.709 1.00 96.69 115 ARG A O 1
ATOM 902 N N . LYS A 1 116 ? 5.077 -7.690 -22.143 1.00 95.31 116 LYS A N 1
ATOM 903 C CA . LYS A 1 116 ? 5.074 -8.542 -23.343 1.00 95.31 116 LYS A CA 1
ATOM 904 C C . LYS A 1 116 ? 3.825 -9.422 -23.447 1.00 95.31 116 LYS A C 1
ATOM 906 O O . LYS A 1 116 ? 3.228 -9.508 -24.513 1.00 95.31 116 LYS A O 1
ATOM 911 N N . LYS A 1 117 ? 3.379 -9.971 -22.316 1.00 94.62 117 LYS A N 1
ATOM 912 C CA . LYS A 1 117 ? 2.190 -10.826 -22.192 1.00 94.62 117 LYS A CA 1
ATOM 913 C C . LYS A 1 117 ? 0.909 -10.273 -22.827 1.00 94.62 117 LYS A C 1
ATOM 915 O O . LYS A 1 117 ? 0.119 -11.040 -23.367 1.00 94.62 117 LYS A O 1
ATOM 920 N N . ASP A 1 118 ? 0.653 -8.975 -22.682 1.00 94.81 118 ASP A N 1
ATOM 921 C CA . ASP A 1 118 ? -0.623 -8.347 -23.060 1.00 94.81 118 ASP A CA 1
ATOM 922 C C . ASP A 1 118 ? -0.458 -7.063 -23.894 1.00 94.81 118 ASP A C 1
ATOM 924 O O . ASP A 1 118 ? -1.449 -6.497 -24.351 1.00 94.81 118 ASP A O 1
ATOM 928 N N . GLY A 1 119 ? 0.776 -6.597 -24.107 1.00 95.25 119 GLY A N 1
ATOM 929 C CA . GLY A 1 119 ? 1.088 -5.363 -24.826 1.00 95.25 119 GLY A CA 1
ATOM 930 C C . GLY A 1 119 ? 0.741 -4.081 -24.062 1.00 95.25 119 GLY A C 1
ATOM 931 O O . GLY A 1 119 ? 0.865 -2.989 -24.621 1.00 95.25 119 GLY A O 1
ATOM 932 N N . ASN A 1 120 ? 0.310 -4.169 -22.800 1.00 96.75 120 ASN A N 1
ATOM 933 C CA . ASN A 1 120 ? -0.098 -2.996 -22.036 1.00 96.75 120 ASN A CA 1
ATOM 934 C C . ASN A 1 120 ? 1.109 -2.145 -21.638 1.00 96.75 120 ASN A C 1
ATOM 936 O O . ASN A 1 120 ? 2.126 -2.656 -21.156 1.00 96.75 120 ASN A O 1
ATOM 940 N N . LYS A 1 121 ? 0.969 -0.821 -21.770 1.00 96.81 121 LYS A N 1
ATOM 941 C CA . LYS A 1 121 ? 1.938 0.120 -21.204 1.00 96.81 121 LYS A CA 1
ATOM 942 C C . LYS A 1 121 ? 1.807 0.143 -19.676 1.00 96.81 121 LYS A C 1
ATOM 944 O O . LYS A 1 121 ? 0.705 0.267 -19.148 1.00 96.81 121 LYS A O 1
ATOM 949 N N . VAL A 1 122 ? 2.930 0.041 -18.974 1.00 97.00 122 VAL A N 1
ATOM 950 C CA . VAL A 1 122 ? 3.025 0.010 -17.509 1.00 97.00 122 VAL A CA 1
ATOM 951 C C . VAL A 1 122 ? 4.140 0.929 -17.012 1.00 97.00 122 VAL A C 1
ATOM 953 O O . VAL A 1 122 ? 5.115 1.203 -17.717 1.00 97.00 122 VAL A O 1
ATOM 956 N N . SER A 1 123 ? 3.989 1.422 -15.786 1.00 95.44 123 SER A N 1
ATOM 957 C CA . SER A 1 123 ? 4.971 2.292 -15.137 1.00 95.44 123 SER A CA 1
ATOM 958 C C . SER A 1 123 ? 5.977 1.513 -14.283 1.00 95.44 123 SER A C 1
ATOM 960 O O . SER A 1 123 ? 5.778 0.331 -13.990 1.00 95.44 123 SER A O 1
ATOM 962 N N . LEU A 1 124 ? 7.048 2.175 -13.819 1.00 94.12 124 LEU A N 1
ATOM 963 C CA . LEU A 1 124 ? 7.949 1.558 -12.835 1.00 94.12 124 LEU A CA 1
ATOM 964 C C . LEU A 1 124 ? 7.203 1.230 -11.536 1.00 94.12 124 LEU A C 1
ATOM 966 O O . LEU A 1 124 ? 7.480 0.201 -10.925 1.00 94.12 124 LEU A O 1
ATOM 970 N N . LEU A 1 125 ? 6.258 2.076 -11.115 1.00 93.12 125 LEU A N 1
ATOM 971 C CA . LEU A 1 125 ? 5.451 1.819 -9.927 1.00 93.12 125 LEU A CA 1
ATOM 972 C C . LEU A 1 125 ? 4.616 0.540 -10.081 1.00 93.12 125 LEU A C 1
ATOM 974 O O . LEU A 1 125 ? 4.486 -0.221 -9.124 1.00 93.12 125 LEU A O 1
ATOM 978 N N . ASP A 1 126 ? 4.077 0.271 -11.269 1.00 95.06 126 ASP A N 1
ATOM 979 C CA . ASP A 1 126 ? 3.312 -0.954 -11.522 1.00 95.06 126 ASP A CA 1
ATOM 980 C C . ASP A 1 126 ? 4.192 -2.203 -11.485 1.00 95.06 126 ASP A C 1
ATOM 982 O O . ASP A 1 126 ? 3.791 -3.210 -10.905 1.00 95.06 126 ASP A O 1
ATOM 986 N N . ILE A 1 127 ? 5.415 -2.118 -12.018 1.00 94.31 127 ILE A N 1
ATOM 987 C CA . ILE A 1 127 ? 6.422 -3.182 -11.890 1.00 94.31 127 ILE A CA 1
ATOM 988 C C . ILE A 1 127 ? 6.812 -3.363 -10.416 1.00 94.31 127 ILE A C 1
ATOM 990 O O . ILE A 1 127 ? 6.905 -4.485 -9.924 1.00 94.31 127 ILE A O 1
ATOM 994 N N . TRP A 1 128 ? 6.987 -2.267 -9.674 1.00 92.69 128 TRP A N 1
ATOM 995 C CA . TRP A 1 128 ? 7.342 -2.301 -8.256 1.00 92.69 128 TRP A CA 1
ATOM 996 C C . TRP A 1 128 ? 6.276 -2.980 -7.387 1.00 92.69 128 TRP A C 1
ATOM 998 O O . TRP A 1 128 ? 6.623 -3.710 -6.462 1.00 92.69 128 TRP A O 1
ATOM 1008 N N . LYS A 1 129 ? 4.983 -2.818 -7.702 1.00 91.06 129 LYS A N 1
ATOM 1009 C CA . LYS A 1 129 ? 3.881 -3.508 -6.997 1.00 91.06 129 LYS A CA 1
ATOM 1010 C C . LYS A 1 129 ? 3.971 -5.038 -7.081 1.00 91.06 129 LYS A C 1
ATOM 1012 O O . LYS A 1 129 ? 3.323 -5.716 -6.290 1.00 91.06 129 LYS A O 1
ATOM 1017 N N . MET A 1 130 ? 4.746 -5.581 -8.023 1.00 89.25 130 MET A N 1
ATOM 1018 C CA . MET A 1 130 ? 4.980 -7.023 -8.164 1.00 89.25 130 MET A CA 1
ATOM 1019 C C . MET A 1 130 ? 6.110 -7.533 -7.256 1.00 89.25 130 MET A C 1
ATOM 1021 O O . MET A 1 130 ? 6.290 -8.742 -7.122 1.00 89.25 130 MET A O 1
ATOM 1025 N N . VAL A 1 131 ? 6.891 -6.638 -6.645 1.00 90.25 131 VAL A N 1
ATOM 1026 C CA . VAL A 1 131 ? 8.022 -7.004 -5.789 1.00 90.25 131 VAL A CA 1
ATOM 1027 C C . VAL A 1 131 ? 7.501 -7.459 -4.423 1.00 90.25 131 VAL A C 1
ATOM 1029 O O . VAL A 1 131 ? 6.727 -6.734 -3.796 1.00 90.25 131 VAL A O 1
ATOM 1032 N N . PRO A 1 132 ? 7.907 -8.641 -3.926 1.00 89.88 132 PRO A N 1
ATOM 1033 C CA . PRO A 1 132 ? 7.431 -9.138 -2.644 1.00 89.88 132 PRO A CA 1
ATOM 1034 C C . PRO A 1 132 ? 7.943 -8.278 -1.484 1.00 89.88 132 PRO A C 1
ATOM 1036 O O . PRO A 1 132 ? 9.083 -7.811 -1.486 1.00 89.88 132 PRO A O 1
ATOM 1039 N N . ASN A 1 133 ? 7.128 -8.152 -0.434 1.00 89.19 133 ASN A N 1
ATOM 1040 C CA . ASN A 1 133 ? 7.494 -7.410 0.777 1.00 89.19 133 ASN A CA 1
ATOM 1041 C C . ASN A 1 133 ? 8.673 -8.027 1.552 1.00 89.19 133 ASN A C 1
ATOM 1043 O O . ASN A 1 133 ? 9.221 -7.360 2.424 1.00 89.19 133 ASN A O 1
ATOM 1047 N N . SER A 1 134 ? 9.115 -9.245 1.214 1.00 91.19 134 SER A N 1
ATOM 1048 C CA . SER A 1 134 ? 10.272 -9.900 1.845 1.00 91.19 134 SER A CA 1
ATOM 1049 C C . SER A 1 134 ? 11.584 -9.125 1.689 1.00 91.19 134 SER A C 1
ATOM 1051 O O . SER A 1 134 ? 12.533 -9.316 2.445 1.00 91.19 134 SER A O 1
ATOM 1053 N N . ILE A 1 135 ? 11.646 -8.164 0.760 1.00 92.44 135 ILE A N 1
ATOM 1054 C CA . ILE A 1 135 ? 12.767 -7.219 0.678 1.00 92.44 135 ILE A CA 1
ATOM 1055 C C . ILE A 1 135 ? 12.958 -6.389 1.961 1.00 92.44 135 ILE A C 1
ATOM 1057 O O . ILE A 1 135 ? 14.014 -5.772 2.108 1.00 92.44 135 ILE A O 1
ATOM 1061 N N . TYR A 1 136 ? 11.961 -6.353 2.851 1.00 93.12 136 TYR A N 1
ATOM 1062 C CA . TYR A 1 136 ? 11.978 -5.650 4.131 1.00 93.12 136 TYR A CA 1
ATOM 1063 C C . TYR A 1 136 ? 12.244 -6.566 5.343 1.00 93.12 136 TYR A C 1
ATOM 1065 O O . TYR A 1 136 ? 12.267 -6.058 6.460 1.00 93.12 136 TYR A O 1
ATOM 1073 N N . ASP A 1 137 ? 12.443 -7.877 5.164 1.00 92.94 137 ASP A N 1
ATOM 1074 C CA . ASP A 1 137 ? 12.527 -8.845 6.278 1.00 92.94 137 ASP A CA 1
ATOM 1075 C C . ASP A 1 137 ? 13.709 -8.592 7.235 1.00 92.94 137 ASP A C 1
ATOM 1077 O O . ASP A 1 137 ? 13.651 -8.922 8.417 1.00 92.94 137 ASP A O 1
ATOM 1081 N N . ASP A 1 138 ? 14.779 -7.974 6.738 1.00 92.31 138 ASP A N 1
ATOM 1082 C CA . ASP A 1 138 ? 15.974 -7.567 7.487 1.00 92.31 138 ASP A CA 1
ATOM 1083 C C . ASP A 1 138 ? 15.914 -6.109 7.982 1.00 92.31 138 ASP A C 1
ATOM 1085 O O . ASP A 1 138 ? 16.905 -5.579 8.490 1.00 92.31 138 ASP A O 1
ATOM 1089 N N . ILE A 1 139 ? 14.771 -5.435 7.825 1.00 93.38 139 ILE A N 1
ATOM 1090 C CA . ILE A 1 139 ? 14.586 -4.036 8.207 1.00 93.38 139 ILE A CA 1
ATOM 1091 C C . ILE A 1 139 ? 13.847 -3.957 9.537 1.00 93.38 139 ILE A C 1
ATOM 1093 O O . ILE A 1 139 ? 12.665 -4.279 9.641 1.00 93.38 139 ILE A O 1
ATOM 1097 N N . THR A 1 140 ? 14.523 -3.436 10.557 1.00 93.00 140 THR A N 1
ATOM 1098 C CA . THR A 1 140 ? 13.896 -3.158 11.850 1.00 93.00 140 THR A CA 1
ATOM 1099 C C . THR A 1 140 ? 12.982 -1.929 11.749 1.00 93.00 140 THR A C 1
ATOM 1101 O O . THR A 1 140 ? 13.458 -0.844 11.391 1.00 93.00 140 THR A O 1
ATOM 1104 N N . PRO A 1 141 ? 11.688 -2.037 12.101 1.00 93.50 141 PRO A N 1
ATOM 1105 C CA . PRO A 1 141 ? 10.781 -0.897 12.087 1.00 93.50 141 PRO A CA 1
ATOM 1106 C C . PRO A 1 141 ? 11.250 0.283 12.946 1.00 93.50 141 PRO A C 1
ATOM 1108 O O . PRO A 1 141 ? 11.754 0.107 14.054 1.00 93.50 141 PRO A O 1
ATOM 1111 N N . GLY A 1 142 ? 11.064 1.503 12.434 1.00 90.12 142 GLY A N 1
ATOM 1112 C CA . GLY A 1 142 ? 11.404 2.754 13.122 1.00 90.12 142 GLY A CA 1
ATOM 1113 C C . GLY A 1 142 ? 12.889 3.133 13.096 1.00 90.12 142 GLY A C 1
ATOM 1114 O O . GLY A 1 142 ? 13.247 4.177 13.636 1.00 90.12 142 GLY A O 1
ATOM 1115 N N . GLN A 1 143 ? 13.748 2.319 12.479 1.0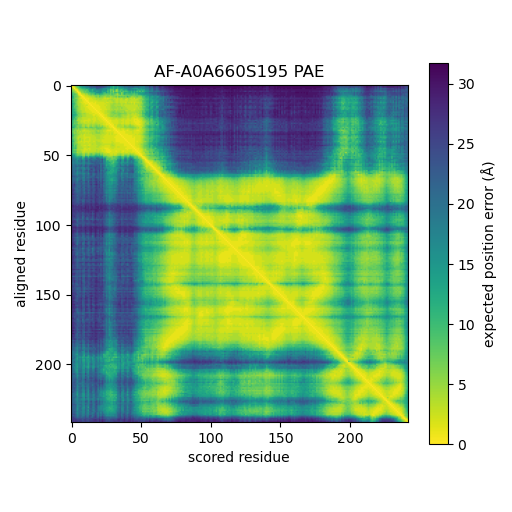0 89.81 143 GLN A N 1
ATOM 1116 C CA . GLN A 1 143 ? 15.166 2.633 12.295 1.00 89.81 143 GLN A CA 1
ATOM 1117 C C . GLN A 1 143 ? 15.412 3.550 11.086 1.00 89.81 143 GLN A C 1
ATOM 1119 O O . GLN A 1 143 ? 14.499 3.921 10.342 1.00 89.81 143 GLN A O 1
ATOM 1124 N N . SER A 1 144 ? 16.674 3.945 10.913 1.00 89.88 144 SER A N 1
ATOM 1125 C CA . SER A 1 144 ? 17.131 4.731 9.769 1.00 89.88 144 SER A CA 1
ATOM 1126 C C . SER A 1 144 ? 16.963 3.981 8.440 1.00 89.88 144 SER A C 1
ATOM 1128 O O . SER A 1 144 ? 16.742 2.772 8.387 1.00 89.88 144 SER A O 1
ATOM 1130 N N . LYS A 1 145 ? 17.050 4.729 7.335 1.00 95.38 145 LYS A N 1
ATOM 1131 C CA . LYS A 1 145 ? 16.910 4.182 5.983 1.00 95.38 145 LYS A CA 1
ATOM 1132 C C . LYS A 1 145 ? 18.057 3.230 5.648 1.00 95.38 145 LYS A C 1
ATOM 1134 O O . LYS A 1 145 ? 19.222 3.606 5.769 1.00 95.38 145 LYS A O 1
ATOM 1139 N N . THR A 1 146 ? 17.724 2.060 5.117 1.00 96.06 146 THR A N 1
ATOM 1140 C CA . THR A 1 146 ? 18.696 1.065 4.653 1.00 96.06 146 THR A CA 1
ATOM 1141 C C . THR A 1 146 ? 18.848 1.152 3.143 1.00 96.06 146 THR A C 1
ATOM 1143 O O . THR A 1 146 ? 17.866 1.146 2.401 1.00 96.06 146 THR A O 1
ATOM 1146 N N . LYS A 1 147 ? 20.092 1.217 2.663 1.00 96.44 147 LYS A N 1
ATOM 1147 C CA . LYS A 1 147 ? 20.395 1.170 1.228 1.00 96.44 147 LYS A CA 1
ATOM 1148 C C . LYS A 1 147 ? 20.338 -0.275 0.737 1.00 96.44 147 LYS A C 1
ATOM 1150 O O . LYS A 1 147 ? 21.002 -1.134 1.310 1.00 96.44 147 LYS A O 1
ATOM 1155 N N . LYS A 1 148 ? 19.605 -0.532 -0.347 1.00 95.12 148 LYS A N 1
ATOM 1156 C CA . LYS A 1 148 ? 19.538 -1.839 -1.012 1.00 95.12 148 LYS A CA 1
ATOM 1157 C C . LYS A 1 148 ? 19.746 -1.736 -2.517 1.00 95.12 148 LYS A C 1
ATOM 1159 O O . LYS A 1 148 ? 19.415 -0.731 -3.145 1.00 95.12 148 LYS A O 1
ATOM 1164 N N . ILE A 1 149 ? 20.278 -2.823 -3.072 1.00 95.94 149 ILE A N 1
ATOM 1165 C CA . ILE A 1 149 ? 20.313 -3.091 -4.508 1.00 95.94 149 ILE A CA 1
ATOM 1166 C C . ILE A 1 149 ? 19.340 -4.238 -4.760 1.00 95.94 149 ILE A C 1
ATOM 1168 O O . ILE A 1 149 ? 19.585 -5.368 -4.341 1.00 95.94 149 ILE A O 1
ATOM 1172 N N . ILE A 1 150 ? 18.230 -3.936 -5.420 1.00 94.94 150 ILE A N 1
ATOM 1173 C CA . ILE A 1 150 ? 17.171 -4.890 -5.740 1.00 94.94 150 ILE A CA 1
ATOM 1174 C C . ILE A 1 150 ? 17.316 -5.272 -7.210 1.00 94.94 150 ILE A C 1
ATOM 1176 O O . ILE A 1 150 ? 17.352 -4.403 -8.081 1.00 94.94 150 ILE A O 1
ATOM 1180 N N . ARG A 1 151 ? 17.420 -6.575 -7.483 1.00 95.25 151 ARG A N 1
ATOM 1181 C CA . ARG A 1 151 ? 17.464 -7.114 -8.846 1.00 95.25 151 ARG A CA 1
ATOM 1182 C C . ARG A 1 151 ? 16.141 -7.792 -9.157 1.00 95.25 151 ARG A C 1
ATOM 1184 O O . ARG A 1 151 ? 15.794 -8.763 -8.491 1.00 95.25 151 ARG A O 1
ATOM 1191 N N . LEU A 1 152 ? 15.422 -7.273 -10.147 1.00 94.50 152 LEU A N 1
ATOM 1192 C CA . LEU A 1 152 ? 14.175 -7.867 -10.623 1.00 94.50 152 LEU A CA 1
ATOM 1193 C C . LEU A 1 152 ? 14.478 -8.657 -11.885 1.00 94.50 152 LEU A C 1
ATOM 1195 O O . LEU A 1 152 ? 14.811 -8.062 -12.907 1.00 94.50 152 LEU A O 1
ATOM 1199 N N . ASN A 1 153 ? 14.397 -9.980 -11.783 1.00 91.69 153 ASN A N 1
ATOM 1200 C CA . ASN A 1 153 ? 14.662 -10.898 -12.883 1.00 91.69 153 ASN A CA 1
ATOM 1201 C C . ASN A 1 153 ? 13.345 -11.465 -13.408 1.00 91.69 153 ASN A C 1
ATOM 1203 O O . ASN A 1 153 ? 12.457 -11.779 -12.615 1.00 91.69 153 ASN A O 1
ATOM 1207 N N . PHE A 1 154 ? 13.270 -11.679 -14.720 1.00 90.31 154 PHE A N 1
ATOM 1208 C CA . PHE A 1 154 ? 12.133 -12.325 -15.377 1.00 90.31 154 PHE A CA 1
ATOM 1209 C C . PHE A 1 154 ? 12.658 -13.524 -16.178 1.00 90.31 154 PHE A C 1
ATOM 1211 O O . PHE A 1 154 ? 13.066 -13.372 -17.337 1.00 90.31 154 PHE A O 1
ATOM 1218 N N . PRO A 1 155 ? 12.762 -14.705 -15.532 1.00 85.75 155 PRO A N 1
ATOM 1219 C CA . PRO A 1 155 ? 13.289 -15.904 -16.177 1.00 85.75 155 PRO A CA 1
ATOM 1220 C C . PRO A 1 155 ? 12.434 -16.336 -17.369 1.00 85.75 155 PRO A C 1
ATOM 1222 O O . PRO A 1 155 ? 12.983 -16.737 -18.390 1.00 85.75 155 PRO A O 1
ATOM 1225 N N . ASP A 1 156 ? 11.113 -16.214 -17.233 1.00 90.25 156 ASP A N 1
ATOM 1226 C CA . ASP A 1 156 ? 10.162 -16.435 -18.317 1.00 90.25 156 ASP A CA 1
ATOM 1227 C C . ASP A 1 156 ? 10.163 -15.233 -19.268 1.00 90.25 156 ASP A C 1
ATOM 1229 O O . ASP A 1 156 ? 9.955 -14.091 -18.848 1.00 90.25 156 ASP A O 1
ATOM 1233 N N . GLU A 1 157 ? 10.418 -15.494 -20.548 1.00 89.12 157 GLU A N 1
ATOM 1234 C CA . GLU A 1 157 ? 10.474 -14.465 -21.578 1.00 89.12 157 GLU A CA 1
ATOM 1235 C C . GLU A 1 157 ? 9.118 -13.828 -21.859 1.00 89.12 157 GLU A C 1
ATOM 1237 O O . GLU A 1 157 ? 9.102 -12.677 -22.282 1.00 89.12 157 GLU A O 1
ATOM 1242 N N . GLU A 1 158 ? 8.004 -14.519 -21.612 1.00 90.62 158 GLU A N 1
ATOM 1243 C CA . GLU A 1 158 ? 6.654 -13.988 -21.850 1.00 90.62 158 GLU A CA 1
ATOM 1244 C C . GLU A 1 158 ? 6.198 -13.032 -20.736 1.00 90.62 158 GLU A C 1
ATOM 1246 O O . GLU A 1 158 ? 5.373 -12.141 -20.952 1.00 90.62 158 GLU A O 1
ATOM 1251 N N . GLU A 1 159 ? 6.797 -13.150 -19.549 1.00 90.69 159 GLU A N 1
ATOM 1252 C CA . GLU A 1 159 ? 6.549 -12.273 -18.398 1.00 90.69 159 GLU A CA 1
ATOM 1253 C C . GLU A 1 159 ? 7.508 -11.064 -18.362 1.00 90.69 159 GLU A C 1
ATOM 1255 O O . GLU A 1 159 ? 7.473 -10.259 -17.426 1.00 90.69 159 GLU A O 1
ATOM 1260 N N . ARG A 1 160 ? 8.374 -10.909 -19.377 1.00 94.88 160 ARG A N 1
ATOM 1261 C CA . ARG A 1 160 ? 9.280 -9.759 -19.501 1.00 94.88 160 ARG A CA 1
ATOM 1262 C C . ARG A 1 160 ? 8.542 -8.468 -19.847 1.00 94.88 160 ARG A C 1
ATOM 1264 O O . ARG A 1 160 ? 7.434 -8.435 -20.390 1.00 94.88 160 ARG A O 1
ATOM 1271 N N . PHE A 1 161 ? 9.240 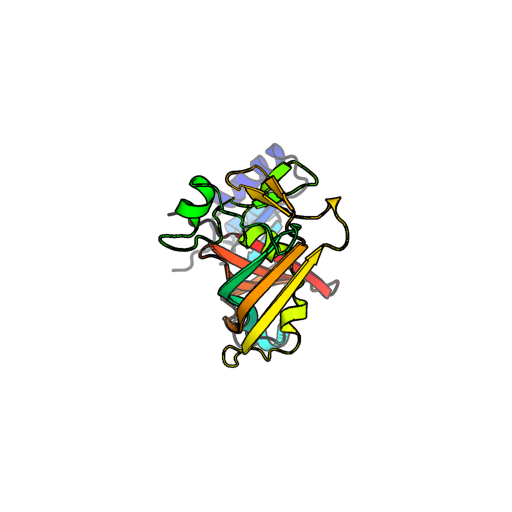-7.375 -19.571 1.00 97.06 161 PHE A N 1
ATOM 1272 C CA . PHE A 1 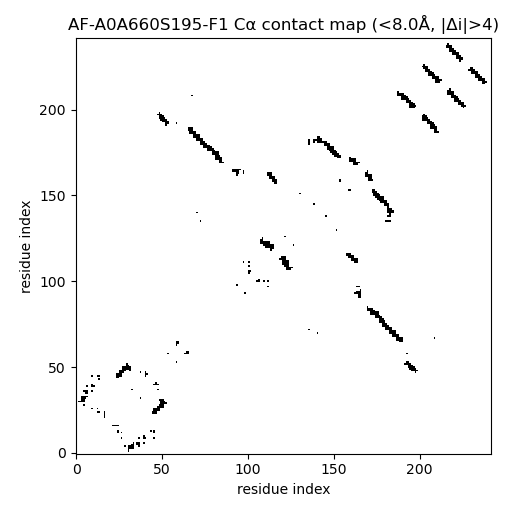161 ? 8.876 -6.038 -20.014 1.00 97.06 161 PHE A CA 1
ATOM 1273 C C . PHE A 1 161 ? 9.761 -5.618 -21.182 1.00 97.06 161 PHE A C 1
ATOM 1275 O O . PHE A 1 161 ? 10.872 -6.114 -21.342 1.00 97.06 161 PHE A O 1
ATOM 1282 N N . GLN A 1 162 ? 9.281 -4.677 -21.979 1.00 97.06 162 GLN A N 1
ATOM 1283 C CA . GLN A 1 162 ? 9.979 -4.108 -23.120 1.00 97.06 162 GLN A CA 1
ATOM 1284 C C . GLN A 1 162 ? 10.058 -2.590 -22.966 1.00 97.06 162 GLN A C 1
ATOM 1286 O O . GLN A 1 162 ? 9.249 -1.984 -22.260 1.00 97.06 162 GLN A O 1
ATOM 1291 N N . ILE A 1 163 ? 11.018 -1.965 -23.639 1.00 95.94 163 ILE A N 1
ATOM 1292 C CA . ILE A 1 163 ? 11.123 -0.506 -23.734 1.00 95.94 163 ILE A CA 1
ATOM 1293 C C . ILE A 1 163 ? 11.174 -0.076 -25.196 1.00 95.94 163 ILE A C 1
ATOM 1295 O O . ILE A 1 163 ? 11.752 -0.774 -26.031 1.00 95.94 163 ILE A O 1
ATOM 1299 N N . LEU A 1 164 ? 10.566 1.072 -25.506 1.00 95.50 164 LEU A N 1
ATOM 1300 C CA . LEU A 1 164 ? 10.567 1.625 -26.856 1.00 95.50 164 LEU A CA 1
ATOM 1301 C C . LEU A 1 164 ? 11.879 2.361 -27.145 1.00 95.50 164 LEU A C 1
ATOM 1303 O O . LEU A 1 164 ? 12.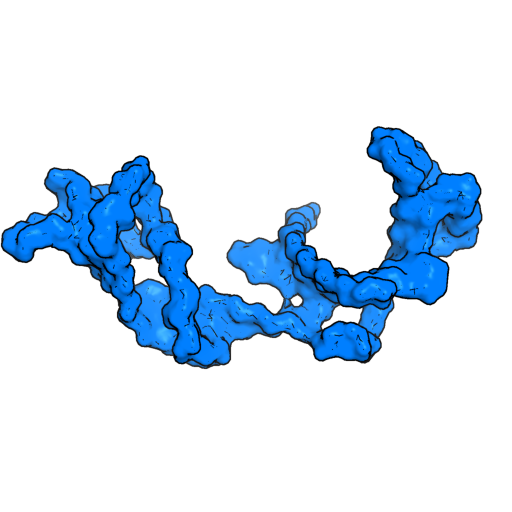199 3.383 -26.528 1.00 95.50 164 LEU A O 1
ATOM 1307 N N . THR A 1 165 ? 12.609 1.859 -28.129 1.00 93.56 165 THR A N 1
ATOM 1308 C CA . THR A 1 165 ? 13.855 2.420 -28.649 1.00 93.56 165 THR A CA 1
ATOM 1309 C C . THR A 1 165 ? 13.623 3.019 -30.033 1.00 93.56 165 THR A C 1
ATOM 1311 O O . THR A 1 165 ? 12.539 2.901 -30.607 1.00 93.56 165 THR A O 1
ATOM 1314 N N . VAL A 1 166 ? 14.647 3.659 -30.595 1.00 92.81 166 VAL A N 1
ATOM 1315 C CA . VAL A 1 166 ? 14.600 4.166 -31.977 1.00 92.81 166 VAL A CA 1
ATOM 1316 C C . VAL A 1 166 ? 14.452 3.055 -33.028 1.00 92.81 166 VAL A C 1
ATOM 1318 O O . VAL A 1 166 ? 14.013 3.327 -34.141 1.00 92.81 166 VAL A O 1
ATOM 1321 N N . THR A 1 167 ? 14.793 1.806 -32.687 1.00 89.88 167 THR A N 1
ATOM 1322 C CA . THR A 1 167 ? 14.701 0.639 -33.582 1.00 89.88 167 THR A CA 1
ATOM 1323 C C . THR A 1 167 ? 13.473 -0.238 -33.330 1.00 89.88 167 THR A C 1
ATOM 1325 O O . THR A 1 167 ? 13.248 -1.182 -34.085 1.00 89.88 167 THR A O 1
ATOM 1328 N N . GLY A 1 168 ? 12.672 0.057 -32.301 1.00 93.19 168 GLY A N 1
ATOM 1329 C CA . GLY A 1 168 ? 11.470 -0.699 -31.950 1.00 93.19 168 GLY A CA 1
ATOM 1330 C C . GLY A 1 168 ? 11.416 -1.086 -30.473 1.00 93.19 168 GLY A C 1
ATOM 1331 O O . GLY A 1 168 ? 12.072 -0.483 -29.628 1.00 93.19 168 GLY A O 1
ATOM 1332 N N . LEU A 1 169 ? 10.598 -2.081 -30.137 1.00 95.44 169 LEU A N 1
ATOM 1333 C CA . LEU A 1 169 ? 10.530 -2.614 -28.775 1.00 95.44 169 LEU A CA 1
ATOM 1334 C C . LEU A 1 169 ? 11.685 -3.586 -28.530 1.00 95.44 169 LEU A C 1
ATOM 1336 O O . LEU A 1 169 ? 11.949 -4.460 -29.353 1.00 95.44 169 LEU A O 1
ATOM 1340 N N . ILE A 1 170 ? 12.355 -3.435 -27.388 1.00 95.44 170 ILE A N 1
ATOM 1341 C CA . ILE A 1 170 ? 13.443 -4.321 -26.963 1.00 95.44 170 ILE A CA 1
ATOM 1342 C C . ILE A 1 170 ? 13.135 -4.898 -25.584 1.00 95.44 170 ILE A C 1
ATOM 1344 O O . ILE A 1 170 ? 12.800 -4.151 -24.661 1.00 95.44 170 ILE A O 1
ATOM 1348 N N . ASP A 1 171 ? 13.299 -6.215 -25.443 1.00 95.38 171 ASP A N 1
ATOM 1349 C CA . ASP A 1 171 ? 13.085 -6.954 -24.196 1.00 95.38 171 ASP A CA 1
ATOM 1350 C C . ASP A 1 171 ? 14.082 -6.537 -23.106 1.00 95.38 171 ASP A C 1
ATOM 1352 O O . ASP A 1 171 ? 15.293 -6.444 -23.326 1.00 95.38 171 ASP A O 1
ATOM 1356 N N . ILE A 1 172 ? 13.572 -6.361 -21.892 1.00 95.56 172 ILE A N 1
ATOM 1357 C CA . ILE A 1 172 ? 14.335 -6.101 -20.674 1.00 95.56 172 ILE A CA 1
ATOM 1358 C C . ILE A 1 172 ? 14.584 -7.438 -19.971 1.00 95.56 172 ILE A C 1
ATOM 1360 O O . ILE A 1 172 ? 13.648 -8.101 -19.530 1.00 95.56 172 ILE A O 1
ATOM 1364 N N . GLU A 1 173 ? 15.853 -7.823 -19.830 1.00 93.56 173 GLU A N 1
ATOM 1365 C CA . GLU A 1 173 ? 16.266 -9.035 -19.113 1.00 93.56 173 GLU A CA 1
ATOM 1366 C C . GLU A 1 173 ? 16.034 -8.892 -17.603 1.00 93.56 173 GLU A C 1
ATOM 1368 O O . GLU A 1 173 ? 15.506 -9.793 -16.951 1.00 93.56 173 GLU A O 1
ATOM 1373 N N . HIS A 1 174 ? 16.457 -7.758 -17.034 1.00 94.50 174 HIS A N 1
ATOM 1374 C CA . HIS A 1 174 ? 16.302 -7.467 -15.611 1.00 94.50 174 HIS A CA 1
ATOM 1375 C C . HIS A 1 174 ? 16.409 -5.969 -15.298 1.00 94.50 174 HIS A C 1
ATOM 1377 O O . HIS A 1 174 ? 17.037 -5.197 -16.031 1.00 94.50 174 HIS A O 1
ATOM 1383 N N . PHE A 1 175 ? 15.842 -5.578 -14.155 1.00 96.06 175 PHE A N 1
ATOM 1384 C CA 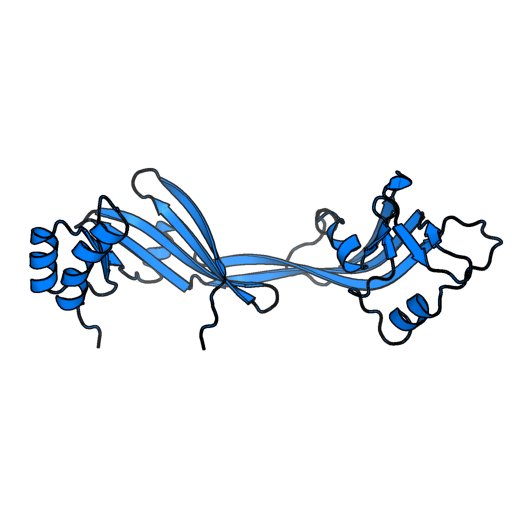. PHE A 1 175 ? 16.051 -4.265 -13.540 1.00 96.06 175 PHE A CA 1
ATOM 1385 C C . PHE A 1 175 ? 17.084 -4.368 -12.418 1.00 96.06 175 PHE A C 1
ATOM 1387 O O . PHE A 1 175 ? 17.088 -5.328 -11.646 1.00 96.06 175 PHE A O 1
ATOM 1394 N N . ILE A 1 176 ? 17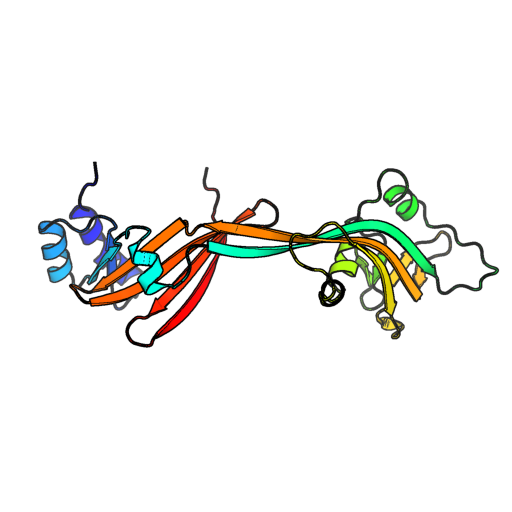.915 -3.339 -12.283 1.00 96.44 176 ILE A N 1
ATOM 1395 C CA . ILE A 1 176 ? 18.790 -3.113 -11.133 1.00 96.44 176 ILE A CA 1
ATOM 1396 C C . ILE A 1 176 ? 18.366 -1.796 -10.491 1.00 96.44 176 ILE A C 1
ATOM 1398 O O . ILE A 1 176 ? 18.549 -0.721 -11.061 1.00 96.44 176 ILE A O 1
ATOM 1402 N N . ILE A 1 177 ? 17.794 -1.887 -9.296 1.00 95.62 177 ILE A N 1
ATOM 1403 C CA . ILE A 1 177 ? 17.241 -0.755 -8.559 1.00 95.62 177 ILE A CA 1
ATOM 1404 C C . ILE A 1 177 ? 18.114 -0.493 -7.338 1.00 95.62 177 ILE A C 1
ATOM 1406 O O . ILE A 1 177 ? 18.185 -1.308 -6.420 1.00 95.62 177 ILE A O 1
ATOM 1410 N N . HIS A 1 178 ? 18.748 0.671 -7.303 1.00 95.69 178 HIS A N 1
ATOM 1411 C CA . HIS A 1 178 ? 19.385 1.201 -6.106 1.00 95.69 178 HIS A CA 1
ATOM 1412 C C . HIS A 1 178 ? 18.364 2.061 -5.371 1.00 95.69 178 HIS A C 1
ATOM 1414 O O . HIS A 1 178 ? 17.871 3.051 -5.918 1.00 95.69 178 HIS A O 1
ATOM 1420 N N . ALA A 1 179 ? 18.052 1.701 -4.131 1.00 95.44 179 ALA A N 1
ATOM 1421 C CA . ALA A 1 179 ? 17.045 2.394 -3.346 1.00 95.44 179 ALA A CA 1
ATOM 1422 C C . ALA A 1 179 ? 17.428 2.506 -1.870 1.00 95.44 179 ALA A C 1
ATOM 1424 O O . ALA A 1 179 ? 18.251 1.756 -1.350 1.00 95.44 179 ALA A O 1
ATOM 1425 N N . GLU A 1 180 ? 16.796 3.457 -1.195 1.00 96.50 180 GLU A N 1
ATOM 1426 C CA . GLU A 1 180 ? 16.705 3.498 0.260 1.00 96.50 180 GLU A CA 1
ATOM 1427 C C . GLU A 1 180 ? 15.328 2.981 0.667 1.00 96.50 180 GLU A C 1
ATOM 1429 O O . GLU A 1 180 ? 14.318 3.520 0.218 1.00 96.50 180 GLU A O 1
ATOM 1434 N N . ILE A 1 181 ? 15.281 1.967 1.523 1.00 95.81 181 ILE A N 1
ATOM 1435 C CA . ILE A 1 181 ? 14.041 1.401 2.054 1.00 95.81 181 ILE A CA 1
ATOM 1436 C C . ILE A 1 181 ? 13.989 1.577 3.572 1.00 95.81 181 ILE A C 1
ATOM 1438 O O . ILE A 1 181 ? 15.025 1.592 4.238 1.00 95.81 181 ILE A O 1
ATOM 1442 N N . TRP A 1 182 ? 12.791 1.755 4.122 1.00 96.12 182 TRP A N 1
ATOM 1443 C CA . TRP A 1 182 ? 12.577 1.826 5.569 1.00 96.12 182 TRP A CA 1
ATOM 1444 C C . TRP A 1 182 ? 11.142 1.453 5.930 1.00 96.12 182 TRP A C 1
ATOM 1446 O O . TRP A 1 182 ? 10.245 1.513 5.089 1.00 96.12 182 TRP A O 1
ATOM 1456 N N . ILE A 1 183 ? 10.934 1.089 7.193 1.00 95.19 183 ILE A N 1
ATOM 1457 C CA . ILE A 1 183 ? 9.605 0.861 7.759 1.00 95.19 183 ILE A CA 1
ATOM 1458 C C . ILE A 1 183 ? 9.355 1.955 8.793 1.00 95.19 183 ILE A C 1
ATOM 1460 O O . ILE A 1 183 ? 10.035 2.038 9.815 1.00 95.19 183 ILE A O 1
ATOM 1464 N N . GLU A 1 184 ? 8.382 2.812 8.522 1.00 93.88 184 GLU A N 1
ATOM 1465 C CA . GLU A 1 184 ? 7.931 3.841 9.453 1.00 93.88 184 GLU A CA 1
ATOM 1466 C C . GLU A 1 184 ? 6.868 3.253 10.389 1.00 93.88 184 GLU A C 1
ATOM 1468 O O . GLU A 1 184 ? 5.908 2.627 9.942 1.00 93.88 184 GLU A O 1
ATOM 1473 N N . ILE A 1 185 ? 7.023 3.485 11.694 1.00 93.31 185 ILE A N 1
ATOM 1474 C CA . ILE A 1 185 ? 6.030 3.103 12.700 1.00 93.31 185 ILE A CA 1
ATOM 1475 C C . ILE A 1 185 ? 5.136 4.306 12.993 1.00 93.31 185 ILE A C 1
ATOM 1477 O O . ILE A 1 185 ? 5.616 5.338 13.462 1.00 93.31 185 ILE A O 1
ATOM 1481 N N . LYS A 1 186 ? 3.823 4.154 12.805 1.00 90.44 186 LYS A N 1
ATOM 1482 C CA . LYS A 1 186 ? 2.823 5.109 13.294 1.00 90.44 186 LYS A CA 1
ATOM 1483 C C . LYS A 1 186 ? 1.948 4.457 14.350 1.00 90.44 186 LYS A C 1
ATOM 1485 O O . LYS A 1 186 ? 1.257 3.480 14.082 1.00 90.44 186 LYS A O 1
ATOM 1490 N N . LYS A 1 187 ? 1.937 5.036 15.547 1.00 89.50 187 LYS A N 1
ATOM 1491 C CA . LYS A 1 187 ? 1.004 4.656 16.609 1.00 89.50 187 LYS A CA 1
ATOM 1492 C C . LYS A 1 187 ? -0.293 5.434 16.434 1.00 89.50 187 LYS A C 1
ATOM 1494 O O . LYS A 1 187 ? -0.276 6.661 16.323 1.00 89.50 187 LYS A O 1
ATOM 1499 N N . ARG A 1 188 ? -1.415 4.725 16.376 1.00 88.19 188 ARG A N 1
ATOM 1500 C CA . ARG A 1 188 ? -2.750 5.310 16.259 1.00 88.19 188 ARG A CA 1
ATOM 1501 C C . ARG A 1 188 ? -3.498 5.089 17.564 1.00 88.19 188 ARG A C 1
ATOM 1503 O O . ARG A 1 188 ? -3.773 3.937 17.898 1.00 88.19 188 ARG A O 1
ATOM 1510 N N . PRO A 1 189 ? -3.790 6.157 18.326 1.00 84.19 189 PRO A N 1
ATOM 1511 C CA . PRO A 1 189 ? -4.542 6.006 19.554 1.00 84.19 189 PRO A CA 1
ATOM 1512 C C . PRO A 1 189 ? -5.960 5.557 19.222 1.00 84.19 189 PRO A C 1
ATOM 1514 O O . PRO A 1 189 ? -6.527 5.907 18.180 1.00 84.19 189 PRO A O 1
ATOM 1517 N N . LEU A 1 190 ? -6.537 4.793 20.136 1.00 80.62 190 LEU A N 1
ATOM 1518 C CA . LEU A 1 190 ? -7.948 4.476 20.074 1.00 80.62 190 LEU A CA 1
ATOM 1519 C C . LEU A 1 190 ? -8.776 5.765 20.100 1.00 80.62 190 LEU A C 1
ATOM 1521 O O . LEU A 1 190 ? -8.567 6.636 20.942 1.00 80.62 190 LEU A O 1
ATOM 1525 N N . THR A 1 191 ? -9.689 5.894 19.144 1.00 79.19 191 THR A N 1
ATOM 1526 C CA . THR A 1 191 ? -10.477 7.110 18.925 1.00 79.19 191 THR A CA 1
ATOM 1527 C C . THR A 1 191 ? -11.828 7.038 19.618 1.00 79.19 191 THR A C 1
ATOM 1529 O O . THR A 1 191 ? -12.244 8.004 20.249 1.00 79.19 191 THR A O 1
ATOM 1532 N N . SER A 1 192 ? -12.524 5.907 19.502 1.00 71.50 192 SER A N 1
ATOM 1533 C CA . SER A 1 192 ? -13.814 5.708 20.158 1.00 71.50 192 SER A CA 1
ATOM 1534 C C . SER A 1 192 ? -13.981 4.257 20.587 1.00 71.50 192 SER A C 1
ATOM 1536 O O . SER A 1 192 ? -13.399 3.347 19.992 1.00 71.50 192 SER A O 1
ATOM 1538 N N . VAL A 1 193 ? -14.779 4.043 21.632 1.00 70.94 193 VAL A N 1
ATOM 1539 C CA . VAL A 1 193 ? -15.291 2.720 21.983 1.00 70.94 193 VAL A CA 1
ATOM 1540 C C . VAL A 1 193 ? -16.785 2.821 22.176 1.00 70.94 193 VAL A C 1
ATOM 1542 O O . VAL A 1 193 ? -17.265 3.707 22.879 1.00 70.94 193 VAL A O 1
ATOM 1545 N N . ARG A 1 194 ? -17.503 1.912 21.524 1.00 72.25 194 ARG A N 1
ATOM 1546 C CA . ARG A 1 194 ? -18.959 1.905 21.457 1.00 72.25 194 ARG A CA 1
ATOM 1547 C C . ARG A 1 194 ? -19.496 0.551 21.890 1.00 72.25 194 ARG A C 1
ATOM 1549 O O . ARG A 1 194 ? -18.949 -0.489 21.512 1.00 72.25 194 ARG A O 1
ATOM 1556 N N . PHE A 1 195 ? -20.581 0.568 22.653 1.00 70.19 195 PHE A N 1
ATOM 1557 C CA . PHE A 1 195 ? -21.287 -0.637 23.083 1.00 70.19 195 PHE A CA 1
ATOM 1558 C C . PHE A 1 195 ? -22.600 -0.756 22.344 1.00 70.19 195 PHE A C 1
ATOM 1560 O O . PHE A 1 195 ? -23.271 0.238 22.093 1.00 70.19 195 PHE A O 1
ATOM 1567 N N . TYR A 1 196 ? -22.965 -1.994 22.044 1.00 68.31 196 TYR A N 1
ATOM 1568 C CA . TYR A 1 196 ? -24.333 -2.342 21.721 1.00 68.31 196 TYR A CA 1
ATOM 1569 C C . TYR A 1 196 ? -24.875 -3.140 22.892 1.00 68.31 196 TYR A C 1
ATOM 1571 O O . TYR A 1 196 ? -24.382 -4.236 23.175 1.00 68.31 196 TYR A O 1
ATOM 1579 N N . ARG A 1 197 ? -25.855 -2.562 23.584 1.00 67.75 197 ARG A N 1
ATOM 1580 C CA . ARG A 1 197 ? -26.602 -3.221 24.653 1.00 67.75 197 ARG A CA 1
ATOM 1581 C C . ARG A 1 197 ? -28.008 -3.565 24.190 1.00 67.75 197 ARG A C 1
ATOM 1583 O O . ARG A 1 197 ? -28.571 -2.854 23.357 1.00 67.75 197 ARG A O 1
ATOM 1590 N N . ASP A 1 198 ? -28.525 -4.644 24.751 1.00 69.12 198 ASP A N 1
ATOM 1591 C CA . ASP A 1 198 ? -29.942 -4.982 24.780 1.00 69.12 198 ASP A CA 1
ATOM 1592 C C . ASP A 1 198 ? -30.355 -5.033 26.251 1.00 69.12 198 ASP A C 1
ATOM 1594 O O . ASP A 1 198 ? -29.809 -5.831 27.015 1.00 69.12 198 ASP A O 1
ATOM 1598 N N . GLU A 1 199 ? -31.208 -4.092 26.656 1.00 71.19 199 GLU A N 1
ATOM 1599 C CA . GLU A 1 199 ? -31.508 -3.773 28.060 1.00 71.19 199 GLU A CA 1
ATOM 1600 C C . GLU A 1 199 ? -30.220 -3.622 28.903 1.00 71.19 199 GLU A C 1
ATOM 1602 O O . GLU A 1 199 ? -29.512 -2.621 28.763 1.00 71.19 199 GLU A O 1
ATOM 1607 N N . ASP A 1 200 ? -29.873 -4.634 29.708 1.00 67.25 200 ASP A N 1
ATOM 1608 C CA . ASP A 1 200 ? -28.679 -4.669 30.567 1.00 67.25 200 ASP A CA 1
ATOM 1609 C C . ASP A 1 200 ? -27.555 -5.595 30.048 1.00 67.25 200 ASP A C 1
ATOM 1611 O O . ASP A 1 200 ? -26.459 -5.643 30.617 1.00 67.25 200 ASP A O 1
ATOM 1615 N N . LYS A 1 201 ? -27.774 -6.330 28.948 1.00 70.31 201 LYS A N 1
ATOM 1616 C CA . LYS A 1 201 ? -26.784 -7.251 28.367 1.00 70.31 201 LYS A CA 1
ATOM 1617 C C . LYS A 1 201 ? -25.967 -6.542 27.287 1.00 70.31 201 LYS A C 1
ATOM 1619 O O . LYS A 1 201 ? -26.490 -6.111 26.261 1.00 70.31 201 LYS A O 1
ATOM 1624 N N . ILE A 1 202 ? -24.647 -6.466 27.467 1.00 69.69 202 ILE A N 1
ATOM 1625 C CA . ILE A 1 202 ? -23.733 -6.032 26.397 1.00 69.69 202 ILE A CA 1
ATOM 1626 C C . ILE A 1 202 ? -23.644 -7.149 25.354 1.00 69.69 202 ILE A C 1
ATOM 1628 O O . ILE A 1 202 ? -23.152 -8.235 25.649 1.00 69.69 202 ILE A O 1
ATOM 1632 N N . LEU A 1 203 ? -24.076 -6.860 24.129 1.00 72.06 203 LEU A N 1
ATOM 1633 C CA . LEU A 1 203 ? -24.028 -7.785 22.997 1.00 72.06 203 LEU A CA 1
ATOM 1634 C C . LEU A 1 203 ? -22.724 -7.648 22.209 1.00 72.06 203 LEU A C 1
ATOM 1636 O O . LEU A 1 203 ? -22.083 -8.648 21.884 1.00 72.06 203 LEU A O 1
ATOM 1640 N N . THR A 1 204 ? -22.299 -6.409 21.950 1.00 72.75 204 THR A N 1
ATOM 1641 C CA . THR A 1 204 ? -21.115 -6.126 21.126 1.00 72.75 204 THR A CA 1
ATOM 1642 C C . THR A 1 204 ? -20.300 -4.985 21.711 1.00 72.75 204 THR A C 1
ATOM 1644 O O . THR A 1 204 ? -20.846 -3.971 22.149 1.00 72.75 204 THR A O 1
ATOM 1647 N N . LYS A 1 205 ? -18.977 -5.125 21.657 1.00 77.44 205 LYS A N 1
ATOM 1648 C CA . LYS A 1 205 ? -18.009 -4.066 21.960 1.00 77.44 205 LYS A CA 1
ATOM 1649 C C . LYS A 1 205 ? -17.309 -3.663 20.671 1.00 77.44 205 LYS A C 1
ATOM 1651 O O . LYS A 1 205 ? -16.842 -4.537 19.951 1.00 77.44 205 LYS A O 1
ATOM 1656 N N . THR A 1 206 ? -17.224 -2.372 20.376 1.00 81.50 206 THR A N 1
ATOM 1657 C CA . THR A 1 206 ? -16.550 -1.859 19.175 1.00 81.50 206 THR A CA 1
ATOM 1658 C C . THR A 1 206 ? -15.442 -0.897 19.567 1.00 81.50 206 THR A C 1
ATOM 1660 O O . THR A 1 206 ? -15.704 0.028 20.324 1.00 81.50 206 THR A O 1
ATOM 1663 N N . ALA A 1 207 ? -14.236 -1.092 19.042 1.00 82.44 207 ALA A N 1
ATOM 1664 C CA . ALA A 1 207 ? -13.098 -0.184 19.173 1.00 82.44 207 ALA A CA 1
ATOM 1665 C C . ALA A 1 207 ? -12.780 0.453 17.814 1.00 82.44 207 ALA A C 1
ATOM 1667 O O . ALA A 1 207 ? -12.630 -0.265 16.833 1.00 82.44 207 ALA A O 1
ATOM 1668 N N . GLU A 1 208 ? -12.674 1.779 17.749 1.00 85.00 208 GLU A N 1
ATOM 1669 C CA . GLU A 1 208 ? -12.419 2.525 16.512 1.00 85.00 208 GLU A CA 1
ATOM 1670 C C . GLU A 1 208 ? -11.054 3.216 16.524 1.00 85.00 208 GLU A C 1
ATOM 1672 O O . GLU A 1 208 ? -10.707 3.919 17.476 1.00 85.00 208 GLU A O 1
ATOM 1677 N N . PHE A 1 209 ? -10.330 3.115 15.412 1.00 87.94 209 PHE A N 1
ATOM 1678 C CA . PHE A 1 209 ? -9.091 3.834 15.138 1.00 87.94 209 PHE A CA 1
ATOM 1679 C C . PHE A 1 209 ? -9.222 4.682 13.877 1.00 87.94 209 PHE A C 1
ATOM 1681 O O . PHE A 1 209 ? -9.746 4.222 12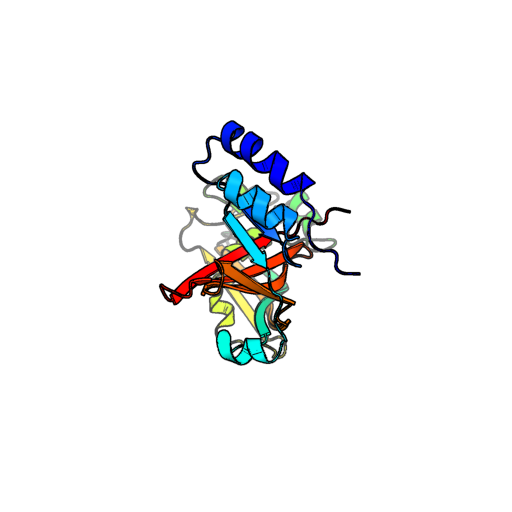.863 1.00 87.94 209 PHE A O 1
ATOM 1688 N N . GLN A 1 210 ? -8.673 5.899 13.909 1.00 88.94 210 GLN A N 1
ATOM 1689 C CA . GLN A 1 210 ? -8.456 6.673 12.687 1.00 88.94 210 GLN A CA 1
ATOM 1690 C C . GLN A 1 210 ? -7.141 6.278 12.023 1.00 88.94 210 GLN A C 1
ATOM 1692 O O . GLN A 1 210 ? -6.067 6.315 12.632 1.00 88.94 210 GLN A O 1
ATOM 1697 N N . LEU A 1 211 ? -7.240 5.944 10.744 1.00 87.31 211 LEU A N 1
ATOM 1698 C CA . LEU A 1 211 ? -6.136 5.631 9.858 1.00 87.31 211 LEU A CA 1
ATOM 1699 C C . LEU A 1 211 ? -6.089 6.643 8.714 1.00 87.31 211 LEU A C 1
ATOM 1701 O O . LEU A 1 211 ? -7.073 7.298 8.385 1.00 87.31 211 LEU A O 1
ATOM 1705 N N . GLU A 1 212 ? -4.929 6.737 8.081 1.00 84.75 212 GLU A N 1
ATOM 1706 C CA . GLU A 1 212 ? -4.739 7.547 6.886 1.00 84.75 212 GLU A CA 1
ATOM 1707 C C . GLU A 1 212 ? -3.822 6.781 5.944 1.00 84.75 212 GLU A C 1
ATOM 1709 O O . GLU A 1 212 ? -2.748 6.329 6.353 1.00 84.75 212 GLU A O 1
ATOM 1714 N N . HIS A 1 213 ? -4.253 6.628 4.698 1.00 80.38 213 HIS A N 1
ATOM 1715 C CA . HIS A 1 213 ? -3.465 6.006 3.646 1.00 80.38 213 HIS A CA 1
ATOM 1716 C C . HIS A 1 213 ? -3.576 6.858 2.385 1.00 80.38 213 HIS A C 1
ATOM 1718 O O . HIS A 1 213 ? -4.685 7.150 1.948 1.00 80.38 213 HIS A O 1
ATOM 1724 N N . GLN A 1 214 ? -2.437 7.279 1.823 1.00 77.00 214 GLN A N 1
ATOM 1725 C CA . GLN A 1 214 ? -2.382 8.170 0.652 1.00 77.00 214 GLN A CA 1
ATOM 1726 C C . GLN A 1 214 ? -3.252 9.435 0.810 1.00 77.00 214 GLN A C 1
ATOM 1728 O O . GLN A 1 214 ? -3.983 9.812 -0.100 1.00 77.00 214 GLN A O 1
ATOM 1733 N N . ASN A 1 215 ? -3.203 10.075 1.985 1.00 79.88 215 ASN A N 1
ATOM 1734 C CA . ASN A 1 215 ? -4.025 11.241 2.349 1.00 79.88 215 ASN A CA 1
ATOM 1735 C C . ASN A 1 215 ? -5.547 10.995 2.348 1.00 79.88 215 ASN A C 1
ATOM 1737 O O . ASN A 1 215 ? -6.333 11.940 2.415 1.00 79.88 215 ASN A O 1
ATOM 1741 N N . VAL A 1 216 ? -5.986 9.736 2.281 1.00 83.94 216 VAL A N 1
ATOM 1742 C CA . VAL A 1 216 ? -7.393 9.359 2.415 1.00 83.94 216 VAL A CA 1
ATOM 1743 C C . VAL A 1 216 ? -7.632 8.862 3.844 1.00 83.94 216 VAL A C 1
ATOM 1745 O O . VAL A 1 216 ? -6.933 7.944 4.288 1.00 83.94 216 VAL A O 1
ATOM 1748 N N . PRO A 1 217 ? -8.597 9.443 4.582 1.00 87.44 217 PRO A N 1
ATOM 1749 C CA . PRO A 1 217 ? -8.922 9.000 5.928 1.00 87.44 217 PRO A CA 1
ATOM 1750 C C . PRO A 1 217 ? -9.734 7.700 5.900 1.00 87.44 217 PRO A C 1
ATOM 1752 O O . PRO A 1 217 ? -10.689 7.542 5.134 1.00 87.44 217 PRO A O 1
ATOM 1755 N N . TYR A 1 218 ? -9.382 6.783 6.793 1.00 88.50 218 TYR A N 1
ATOM 1756 C CA . TYR A 1 218 ? -10.091 5.529 7.019 1.00 88.50 218 TYR A CA 1
ATOM 1757 C C . TYR A 1 218 ? -10.432 5.375 8.501 1.00 88.50 218 TYR A C 1
ATOM 1759 O O . TYR A 1 218 ? -9.709 5.842 9.379 1.00 88.50 218 TYR A O 1
ATOM 1767 N N . SER A 1 219 ? -11.526 4.678 8.772 1.00 88.50 219 SER A N 1
ATOM 1768 C CA . SER A 1 219 ? -11.878 4.164 10.087 1.00 88.50 219 SER A CA 1
ATOM 1769 C C . SER A 1 219 ? -11.631 2.662 10.116 1.00 88.50 219 SER A C 1
ATOM 1771 O O . SER A 1 219 ? -12.110 1.949 9.233 1.00 88.50 219 SER A O 1
ATOM 1773 N N . LEU A 1 220 ? -10.880 2.186 11.107 1.00 87.94 220 LEU A N 1
ATOM 1774 C CA . LEU A 1 220 ? -10.772 0.766 11.426 1.00 87.94 220 LEU A CA 1
ATOM 1775 C C . LEU A 1 220 ? -11.583 0.499 12.690 1.00 87.94 220 LEU A C 1
ATOM 1777 O O . LEU A 1 220 ? -11.293 1.065 13.740 1.00 87.94 220 LEU A O 1
ATOM 1781 N N . GLU A 1 221 ? -12.580 -0.369 12.583 1.00 88.12 221 GLU A N 1
ATOM 1782 C CA . GLU A 1 221 ? -13.472 -0.766 13.667 1.00 88.12 221 GLU A CA 1
ATOM 1783 C C . GLU A 1 221 ? -13.241 -2.249 13.994 1.00 88.12 221 GLU A C 1
ATOM 1785 O O . GLU A 1 221 ? -13.382 -3.115 13.134 1.00 88.12 221 GLU A O 1
ATOM 1790 N N . LEU A 1 222 ? -12.877 -2.554 15.239 1.00 85.12 222 LEU A N 1
ATOM 1791 C CA . LEU A 1 222 ? -12.818 -3.913 15.771 1.00 85.12 222 LEU A CA 1
ATOM 1792 C C . LEU A 1 222 ? -14.088 -4.172 16.578 1.00 85.12 222 LEU A C 1
ATOM 1794 O O . LEU A 1 222 ? -14.266 -3.596 17.651 1.00 85.12 222 LEU A O 1
ATOM 1798 N N . HIS A 1 223 ? -14.939 -5.063 16.091 1.00 83.06 223 HIS A N 1
ATOM 1799 C CA . HIS A 1 223 ? -16.132 -5.523 16.784 1.00 83.06 223 HIS A CA 1
ATOM 1800 C C . HIS A 1 223 ? -15.840 -6.846 17.488 1.00 83.06 223 HIS A C 1
ATOM 1802 O O . HIS A 1 223 ? -15.281 -7.757 16.888 1.00 83.06 223 HIS A O 1
ATOM 1808 N N . LYS A 1 224 ? -16.251 -6.972 18.747 1.00 80.62 224 LYS A N 1
ATOM 1809 C CA . LYS A 1 224 ? -16.215 -8.216 19.515 1.00 80.62 224 LYS A CA 1
ATOM 1810 C C . LYS A 1 224 ? -17.617 -8.545 20.004 1.00 80.62 224 LYS A C 1
ATOM 1812 O O . LYS A 1 224 ? -18.189 -7.771 20.778 1.00 80.62 224 LYS A O 1
ATOM 1817 N N . LEU A 1 225 ? -18.150 -9.680 19.566 1.00 79.06 225 LEU A N 1
ATOM 1818 C CA . LEU A 1 225 ? -19.394 -10.243 20.080 1.00 79.06 225 LEU A CA 1
ATOM 1819 C C . LEU A 1 225 ? -19.122 -10.857 21.455 1.00 79.06 225 LEU A C 1
ATOM 1821 O O . LEU A 1 225 ? -18.187 -11.636 21.625 1.00 79.06 225 LEU A O 1
ATOM 1825 N N . VAL A 1 226 ? -19.902 -10.467 22.461 1.00 78.12 226 VAL A N 1
ATOM 1826 C CA . VAL A 1 226 ? -19.646 -10.870 23.854 1.00 78.12 226 VAL A CA 1
ATOM 1827 C C . VAL A 1 226 ? -19.994 -12.338 24.090 1.00 78.12 226 VAL A C 1
ATOM 1829 O O . VAL A 1 226 ? -19.292 -13.010 24.837 1.00 78.12 226 VAL A O 1
ATOM 1832 N N . GLU A 1 227 ? -21.045 -12.837 23.441 1.00 74.38 227 GLU A N 1
ATOM 1833 C CA . GLU A 1 227 ? -21.575 -14.185 23.663 1.00 74.38 227 GLU A CA 1
ATOM 1834 C C . GLU A 1 227 ? -20.744 -15.278 22.981 1.00 74.38 227 GLU A C 1
ATOM 1836 O O . GLU A 1 227 ? -20.437 -16.291 23.602 1.00 74.38 227 GLU A O 1
ATOM 1841 N N . SER A 1 228 ? -20.327 -15.056 21.731 1.00 77.75 228 SER A N 1
ATOM 1842 C CA . SER A 1 228 ? -19.495 -16.005 20.979 1.00 77.75 228 SER A CA 1
ATOM 1843 C C . SER A 1 228 ? -17.993 -15.758 21.135 1.00 77.75 228 SER A C 1
ATOM 1845 O O . SER A 1 228 ? -17.188 -16.634 20.829 1.00 77.75 228 SER A O 1
ATOM 1847 N N . GLY A 1 229 ? -17.588 -14.558 21.564 1.00 75.75 229 GLY A N 1
ATOM 1848 C CA . GLY A 1 229 ? -16.190 -14.120 21.547 1.00 75.75 229 GLY A CA 1
ATOM 1849 C C . GLY A 1 229 ? -15.646 -13.808 20.148 1.00 75.75 229 GLY A C 1
ATOM 1850 O O . GLY A 1 229 ? -14.487 -13.400 20.037 1.00 75.75 229 GLY A O 1
ATOM 1851 N N . GLU A 1 230 ? -16.465 -13.974 19.105 1.00 80.19 230 GLU A N 1
ATOM 1852 C CA . GLU A 1 230 ? -16.114 -13.709 17.713 1.00 80.19 230 GLU A CA 1
ATOM 1853 C C . GLU A 1 230 ? -15.691 -12.250 17.522 1.00 80.19 230 GLU A C 1
ATOM 1855 O O . GLU A 1 230 ? -16.248 -11.327 18.129 1.00 80.19 230 GLU A O 1
ATOM 1860 N N . GLN A 1 231 ? -14.685 -12.054 16.671 1.00 80.25 231 GLN A N 1
ATOM 1861 C CA . GLN A 1 231 ? -14.128 -10.747 16.363 1.00 80.25 231 GLN A CA 1
ATOM 1862 C C . GLN A 1 231 ? -14.241 -10.470 14.871 1.00 80.25 231 GLN A C 1
ATOM 1864 O O . GLN A 1 231 ? -13.814 -11.276 14.049 1.00 80.25 231 GLN A O 1
ATOM 1869 N N . VAL A 1 232 ? -14.777 -9.302 14.536 1.00 83.19 232 VAL A N 1
ATOM 1870 C CA . VAL A 1 232 ? -14.910 -8.823 13.161 1.00 83.19 232 VAL A CA 1
ATOM 1871 C C . VAL A 1 232 ? -14.151 -7.512 13.043 1.00 83.19 232 VAL A C 1
ATOM 1873 O O . VAL A 1 232 ? -14.363 -6.595 13.834 1.00 83.19 232 VAL A O 1
ATOM 1876 N N . ILE A 1 233 ? -13.268 -7.416 12.052 1.00 85.19 233 ILE A N 1
ATOM 1877 C CA . ILE A 1 233 ? -12.542 -6.185 11.732 1.00 85.19 233 ILE A CA 1
ATOM 1878 C C . ILE A 1 233 ? -13.177 -5.573 10.489 1.00 85.19 233 ILE A C 1
ATOM 1880 O O . ILE A 1 233 ? -13.255 -6.216 9.444 1.00 85.19 233 ILE A O 1
ATOM 1884 N N . THR A 1 234 ? -13.585 -4.315 10.597 1.00 85.75 234 THR A N 1
ATOM 1885 C CA . THR A 1 234 ? -14.143 -3.538 9.494 1.00 85.75 234 THR A CA 1
ATOM 1886 C C . THR A 1 234 ? -13.219 -2.366 9.193 1.00 85.75 234 THR A C 1
ATOM 1888 O O . THR A 1 234 ? -12.831 -1.632 10.097 1.00 85.75 234 THR A O 1
ATOM 1891 N N . ILE A 1 235 ? -12.893 -2.142 7.920 1.00 88.06 235 ILE A N 1
ATOM 1892 C CA . ILE A 1 235 ? -12.204 -0.926 7.470 1.00 88.06 235 ILE A CA 1
ATOM 1893 C C . ILE A 1 235 ? -13.151 -0.166 6.548 1.00 88.06 235 ILE A C 1
ATOM 1895 O O . ILE A 1 235 ? -13.685 -0.730 5.595 1.00 88.06 235 ILE A O 1
ATOM 1899 N N . ARG A 1 236 ? -13.375 1.116 6.834 1.00 86.88 236 ARG A N 1
ATOM 1900 C CA . ARG A 1 236 ? -14.244 1.995 6.044 1.00 86.88 236 ARG A CA 1
ATOM 1901 C C . ARG A 1 236 ? -13.488 3.245 5.649 1.00 86.88 236 ARG A C 1
ATOM 1903 O O . ARG A 1 236 ? -12.839 3.866 6.484 1.00 86.88 236 ARG A O 1
ATOM 1910 N N . ARG A 1 237 ? -13.601 3.649 4.389 1.00 86.62 237 ARG A N 1
ATOM 1911 C CA . ARG A 1 237 ? -13.205 4.998 3.983 1.00 86.62 237 ARG A CA 1
ATOM 1912 C C . ARG A 1 237 ? -14.125 5.991 4.694 1.00 86.62 237 ARG A C 1
ATOM 1914 O O . ARG A 1 237 ? -15.335 5.778 4.710 1.00 86.62 237 ARG A O 1
ATOM 1921 N N . LYS A 1 238 ? -13.574 7.042 5.303 1.00 78.06 238 LYS A N 1
ATOM 1922 C CA . LYS A 1 238 ? -14.405 8.144 5.794 1.00 78.06 238 LYS A CA 1
ATOM 1923 C C . LYS A 1 238 ? -14.690 9.070 4.625 1.00 78.06 238 LYS A C 1
ATOM 1925 O O . LYS A 1 238 ? -13.761 9.630 4.046 1.00 78.06 238 LYS A O 1
ATOM 1930 N N . ASP A 1 239 ? -15.963 9.218 4.283 1.00 69.44 239 ASP A N 1
ATOM 1931 C CA . ASP A 1 239 ? -16.374 10.261 3.356 1.00 69.44 239 ASP A CA 1
ATOM 1932 C C . ASP A 1 239 ? -16.096 11.610 4.013 1.00 69.44 239 ASP A C 1
ATOM 1934 O O . ASP A 1 239 ? -16.640 11.945 5.068 1.00 69.44 239 ASP A O 1
ATOM 1938 N N . THR A 1 240 ? -15.211 12.387 3.397 1.00 48.50 240 THR A N 1
ATOM 1939 C CA . THR A 1 240 ? -15.058 13.811 3.673 1.00 48.50 240 THR A CA 1
ATOM 1940 C C . THR A 1 240 ? -16.268 14.539 3.095 1.00 48.50 240 THR A C 1
ATOM 1942 O O . THR A 1 240 ? -16.164 15.240 2.091 1.00 48.50 240 THR A O 1
ATOM 1945 N N . ASN A 1 241 ? -17.439 14.361 3.710 1.00 37.53 241 ASN A N 1
ATOM 1946 C CA . ASN A 1 241 ? -18.536 15.291 3.488 1.00 37.53 241 ASN A CA 1
ATOM 1947 C C . ASN A 1 241 ? -18.131 16.628 4.116 1.00 37.53 241 ASN A C 1
ATOM 1949 O O . ASN A 1 241 ? -17.933 16.724 5.328 1.00 37.53 241 ASN A O 1
ATOM 1953 N N . LYS A 1 242 ? -17.906 17.600 3.227 1.00 32.12 242 LYS A N 1
ATOM 1954 C CA . LYS A 1 242 ? -17.769 19.026 3.529 1.00 32.12 242 LYS A CA 1
ATOM 1955 C C . LYS A 1 242 ? -19.011 19.562 4.228 1.00 32.12 242 LYS A C 1
ATOM 1957 O O . LYS A 1 242 ? -20.116 19.094 3.876 1.00 32.12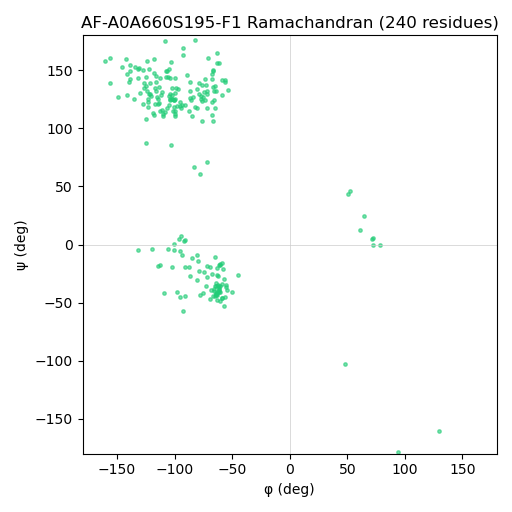 242 LYS A O 1
#